Protein AF-A0A7S0R9J1-F1 (afdb_monomer)

Solvent-accessible surface area (backbone atoms only — not comparable to full-atom values): 15872 Å² total; per-residue (Å²): 135,93,81,72,74,76,78,59,63,69,58,59,53,48,50,55,45,48,64,55,57,72,72,78,71,80,90,78,89,77,88,87,77,85,83,46,75,66,57,53,51,51,52,50,49,52,55,49,51,55,52,50,53,53,50,37,38,74,58,63,54,30,41,66,39,91,89,75,69,46,64,38,67,45,84,85,73,50,79,76,47,50,60,52,42,54,59,43,44,72,70,47,58,70,72,57,31,48,55,51,48,54,52,50,52,57,51,50,52,52,49,53,51,49,29,52,74,71,66,71,59,65,84,66,94,74,86,84,79,57,54,70,43,81,74,44,75,43,81,74,46,63,42,89,87,80,65,50,72,44,67,53,69,44,68,48,71,44,36,52,34,46,46,67,59,50,53,49,52,47,52,53,41,56,46,52,34,51,77,70,72,43,75,84,64,89,78,51,43,49,27,34,48,72,55,95,67,55,79,88,78,55,91,74,70,56,51,37,37,33,36,69,57,94,83,72,61,94,88,51,82,69,47,26,36,37,28,37,43,72,29,58,82,42,59,79,42,46,63,72,67,47,59,75,54,27,40,74,47,80,48,75,64,46,46,51,54,38,46,56,68,21,63,125

Structure (mmCIF, N/CA/C/O backbone):
data_AF-A0A7S0R9J1-F1
#
_entry.id   AF-A0A7S0R9J1-F1
#
loop_
_atom_site.group_PDB
_atom_site.id
_atom_site.type_symbol
_atom_site.label_atom_id
_atom_site.label_alt_id
_atom_site.label_comp_id
_atom_site.label_asym_id
_atom_site.label_entity_id
_atom_site.label_seq_id
_atom_site.pdbx_PDB_ins_code
_atom_site.Cartn_x
_atom_site.Cartn_y
_atom_site.Cartn_z
_atom_site.occupancy
_atom_site.B_iso_or_equiv
_atom_site.auth_seq_id
_atom_site.auth_comp_id
_atom_site.auth_asym_id
_atom_site.auth_atom_id
_atom_site.pdbx_PDB_model_num
ATOM 1 N N . GLY A 1 1 ? 3.278 3.237 0.113 1.00 27.70 1 GLY A N 1
ATOM 2 C CA . GLY A 1 1 ? 4.663 3.719 -0.004 1.00 27.70 1 GLY A CA 1
ATOM 3 C C . GLY A 1 1 ? 5.557 2.527 -0.229 1.00 27.70 1 GLY A C 1
ATOM 4 O O . GLY A 1 1 ? 5.689 1.723 0.680 1.00 27.70 1 GLY A O 1
ATOM 5 N N . PHE A 1 2 ? 6.077 2.374 -1.444 1.00 27.72 2 PHE A N 1
ATOM 6 C CA . PHE A 1 2 ? 7.058 1.348 -1.792 1.00 27.72 2 PHE A CA 1
ATOM 7 C C . PHE A 1 2 ? 8.443 1.988 -1.702 1.00 27.72 2 PHE A C 1
ATOM 9 O O . PHE A 1 2 ? 8.853 2.707 -2.604 1.00 27.72 2 PHE A O 1
ATOM 16 N N . CYS A 1 3 ? 9.134 1.784 -0.587 1.00 41.47 3 CYS A N 1
ATOM 17 C CA . CYS A 1 3 ? 10.573 2.002 -0.500 1.00 41.47 3 CYS A CA 1
ATOM 18 C C . CYS A 1 3 ? 11.114 1.028 0.545 1.00 41.47 3 CYS A C 1
ATOM 20 O O . CYS A 1 3 ? 10.678 1.051 1.695 1.00 41.47 3 CYS A O 1
ATOM 22 N N . GLY A 1 4 ? 11.993 0.124 0.118 1.00 29.30 4 GLY A N 1
ATOM 23 C CA . GLY A 1 4 ? 12.517 -0.936 0.971 1.00 29.30 4 GLY A CA 1
ATOM 24 C C . GLY A 1 4 ? 13.461 -1.894 0.249 1.00 29.30 4 GLY A C 1
ATOM 25 O O . GLY A 1 4 ? 13.154 -3.071 0.232 1.00 29.30 4 GLY A O 1
ATOM 26 N N . GLN A 1 5 ? 14.565 -1.348 -0.299 1.00 50.00 5 GLN A N 1
ATOM 27 C CA . GLN A 1 5 ? 15.908 -1.957 -0.490 1.00 50.00 5 GLN A CA 1
ATOM 28 C C . GLN A 1 5 ? 16.020 -3.263 -1.321 1.00 50.00 5 GLN A C 1
ATOM 30 O O . GLN A 1 5 ? 15.070 -4.005 -1.461 1.00 50.00 5 GLN A O 1
ATOM 35 N N . ASN A 1 6 ? 17.132 -3.675 -1.937 1.00 38.12 6 ASN A N 1
ATOM 36 C CA . ASN A 1 6 ? 18.373 -3.067 -2.419 1.00 38.12 6 ASN A CA 1
ATOM 37 C C . ASN A 1 6 ? 18.687 -3.837 -3.713 1.00 38.12 6 ASN A C 1
ATOM 39 O O . ASN A 1 6 ? 19.229 -4.939 -3.661 1.00 38.12 6 ASN A O 1
ATOM 43 N N . PHE A 1 7 ? 18.357 -3.284 -4.881 1.00 44.44 7 PHE A N 1
ATOM 44 C CA . PHE A 1 7 ? 19.011 -3.751 -6.101 1.00 44.44 7 PHE A CA 1
ATOM 45 C C . PHE A 1 7 ? 20.492 -3.400 -5.974 1.00 44.44 7 PHE A C 1
ATOM 47 O O . PHE A 1 7 ? 20.822 -2.260 -5.634 1.00 44.44 7 PHE A O 1
ATOM 54 N N . SER A 1 8 ? 21.391 -4.354 -6.226 1.00 43.94 8 SER A N 1
ATOM 55 C CA . SER A 1 8 ? 22.811 -4.030 -6.317 1.00 43.94 8 SER A CA 1
ATOM 56 C C . SER A 1 8 ? 22.966 -3.037 -7.463 1.00 43.94 8 SER A C 1
ATOM 58 O O . SER A 1 8 ? 22.764 -3.366 -8.629 1.00 43.94 8 SER A O 1
ATOM 60 N N . PHE A 1 9 ? 23.263 -1.789 -7.118 1.00 46.47 9 PHE A N 1
ATOM 61 C CA . PHE A 1 9 ? 23.443 -0.685 -8.051 1.00 46.47 9 PHE A CA 1
ATOM 62 C C . PHE A 1 9 ? 24.349 -1.042 -9.260 1.00 46.47 9 PHE A C 1
ATOM 64 O O . PHE A 1 9 ? 23.988 -0.709 -10.391 1.00 46.47 9 PHE A O 1
ATOM 71 N N . PRO A 1 10 ? 25.433 -1.828 -9.084 1.00 51.47 10 PRO A N 1
ATOM 72 C CA . PRO A 1 10 ? 26.196 -2.414 -10.188 1.00 51.47 10 PRO A CA 1
ATOM 73 C C . PRO A 1 10 ? 25.397 -3.249 -11.201 1.00 51.47 10 PRO A C 1
ATOM 75 O O . PRO A 1 10 ? 25.714 -3.207 -12.385 1.00 51.47 10 PRO A O 1
ATOM 78 N N . GLN A 1 11 ? 24.378 -4.006 -10.782 1.00 51.81 11 GLN A N 1
ATOM 79 C CA . GLN A 1 11 ? 23.572 -4.855 -11.673 1.00 51.81 11 GLN A CA 1
ATOM 80 C C . GLN A 1 11 ? 22.650 -4.018 -12.562 1.00 51.81 11 GLN A C 1
ATOM 82 O O . GLN A 1 11 ? 22.581 -4.246 -13.768 1.00 51.81 11 GLN A O 1
ATOM 87 N N . LEU A 1 12 ? 21.999 -3.004 -11.987 1.00 50.03 12 LEU A N 1
ATOM 88 C CA . LEU A 1 12 ? 21.142 -2.086 -12.739 1.00 50.03 12 LEU A CA 1
ATOM 89 C C . LEU A 1 12 ? 21.974 -1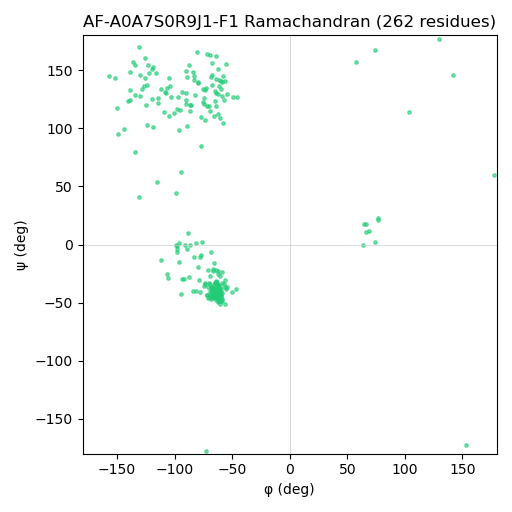.208 -13.688 1.00 50.03 12 LEU A C 1
ATOM 91 O O . LEU A 1 12 ? 21.592 -0.998 -14.837 1.00 50.03 12 LEU A O 1
ATOM 95 N N . GLN A 1 13 ? 23.163 -0.783 -13.249 1.00 48.84 13 GLN A N 1
ATOM 96 C CA . GLN A 1 13 ? 24.141 -0.091 -14.089 1.00 48.84 13 GLN A CA 1
ATOM 97 C C . GLN A 1 13 ? 24.682 -0.991 -15.219 1.00 48.84 13 GLN A C 1
ATOM 99 O O . GLN A 1 13 ? 24.865 -0.522 -16.341 1.00 48.84 13 GLN A O 1
ATOM 104 N N . ALA A 1 14 ? 24.911 -2.282 -14.959 1.00 57.53 14 ALA A N 1
ATOM 105 C CA . ALA A 1 14 ? 25.363 -3.235 -15.971 1.00 57.53 14 ALA A CA 1
ATOM 106 C C . ALA A 1 14 ? 24.281 -3.538 -17.018 1.00 57.53 14 ALA A C 1
ATOM 108 O O . ALA A 1 14 ? 24.604 -3.607 -18.201 1.00 57.53 14 ALA A O 1
ATOM 109 N N . GLU A 1 15 ? 23.011 -3.673 -16.623 1.00 55.38 15 GLU A N 1
ATOM 110 C CA . GLU A 1 15 ? 21.914 -3.900 -17.575 1.00 55.38 15 GLU A CA 1
ATOM 111 C C . GLU A 1 15 ? 21.586 -2.668 -18.407 1.00 55.38 15 GLU A C 1
ATOM 113 O O . GLU A 1 15 ? 21.450 -2.766 -19.624 1.00 55.38 15 GLU A O 1
ATOM 118 N N . LEU A 1 16 ? 21.536 -1.490 -17.784 1.00 57.03 16 LEU A N 1
ATOM 119 C CA . LEU A 1 16 ? 21.399 -0.242 -18.527 1.00 57.03 16 LEU A CA 1
ATOM 120 C C . LEU A 1 16 ? 22.597 -0.041 -19.475 1.00 57.03 16 LEU A C 1
ATOM 122 O O . LEU A 1 16 ? 22.413 0.359 -20.620 1.00 57.03 16 LEU A O 1
ATOM 126 N N . GLY A 1 17 ? 23.814 -0.405 -19.055 1.00 54.88 17 GLY A N 1
ATOM 127 C CA . GLY A 1 17 ? 24.999 -0.419 -19.919 1.00 54.88 17 GLY A CA 1
ATOM 128 C C . GLY A 1 17 ? 24.886 -1.400 -21.094 1.00 54.88 17 GLY A C 1
ATOM 129 O O . GLY A 1 17 ? 25.210 -1.035 -22.224 1.00 54.88 17 GLY A O 1
ATOM 130 N N . ARG A 1 18 ? 24.369 -2.617 -20.864 1.00 58.03 18 ARG A N 1
ATOM 131 C CA . ARG A 1 18 ? 24.086 -3.609 -21.920 1.00 58.03 18 ARG A CA 1
ATOM 132 C C . ARG A 1 18 ? 23.025 -3.112 -22.900 1.00 58.03 18 ARG A C 1
ATOM 134 O O . ARG A 1 18 ? 23.217 -3.233 -24.106 1.00 58.03 18 ARG A O 1
ATOM 141 N N . MET A 1 19 ? 21.947 -2.506 -22.408 1.00 53.75 19 MET A N 1
ATOM 142 C CA . MET A 1 19 ? 20.889 -1.931 -23.248 1.00 53.75 19 MET A CA 1
ATOM 143 C C . MET A 1 19 ? 21.385 -0.793 -24.130 1.00 53.75 19 MET A C 1
ATOM 145 O O . MET A 1 19 ? 20.953 -0.673 -25.273 1.00 53.75 19 MET A O 1
ATOM 149 N N . ILE A 1 20 ? 22.303 0.027 -23.620 1.00 54.88 20 ILE A N 1
ATOM 150 C CA . ILE A 1 20 ? 22.905 1.102 -24.403 1.00 54.88 20 ILE A CA 1
ATOM 151 C C . ILE A 1 20 ? 23.904 0.537 -25.441 1.00 54.88 20 ILE A C 1
ATOM 153 O O . ILE A 1 20 ? 23.980 1.046 -26.558 1.00 54.88 20 ILE A O 1
ATOM 157 N N . GLY A 1 21 ? 24.615 -0.551 -25.116 1.00 46.69 21 GLY A N 1
ATOM 158 C CA . GLY A 1 21 ? 25.595 -1.210 -25.993 1.00 46.69 21 GLY A CA 1
ATOM 159 C C . GLY A 1 21 ? 25.025 -2.137 -27.080 1.00 46.69 21 GLY A C 1
ATOM 160 O O . GLY A 1 21 ? 25.704 -2.383 -28.075 1.00 46.69 21 GLY A O 1
ATOM 161 N N . LEU A 1 22 ? 23.782 -2.618 -26.953 1.00 47.62 22 LEU A N 1
ATOM 162 C CA . LEU A 1 22 ? 23.124 -3.479 -27.956 1.00 47.62 22 LEU A CA 1
ATOM 163 C C . LEU A 1 22 ? 22.790 -2.763 -29.283 1.00 47.62 22 LEU A C 1
ATOM 165 O O . LEU A 1 22 ? 22.379 -3.417 -30.236 1.00 47.62 22 LEU A O 1
ATOM 169 N N . GLY A 1 23 ? 22.996 -1.444 -29.370 1.00 41.56 23 GLY A N 1
ATOM 170 C CA . GLY A 1 23 ? 22.796 -0.650 -30.589 1.00 41.56 23 GLY A CA 1
ATOM 171 C C . GLY A 1 23 ? 23.997 -0.588 -31.543 1.00 41.56 23 GLY A C 1
ATOM 172 O O . GLY A 1 23 ? 23.905 0.072 -32.573 1.00 41.56 23 GLY A O 1
ATOM 173 N N . GLN A 1 24 ? 25.129 -1.232 -31.235 1.00 44.66 24 GLN A N 1
ATOM 174 C CA . GLN A 1 24 ? 26.315 -1.205 -32.104 1.00 44.66 24 GLN A CA 1
ATOM 175 C C . GLN A 1 24 ? 26.371 -2.411 -33.049 1.00 44.66 24 GLN A C 1
ATOM 177 O O . GLN A 1 24 ? 27.300 -3.215 -32.989 1.00 44.66 24 GLN A O 1
ATOM 182 N N . HIS A 1 25 ? 25.388 -2.542 -33.943 1.00 39.09 25 HIS A N 1
ATOM 183 C CA . HIS A 1 25 ? 25.513 -3.443 -35.089 1.00 39.09 25 HIS A CA 1
ATOM 184 C C . HIS A 1 25 ? 25.864 -2.631 -36.338 1.00 39.09 25 HIS A C 1
ATOM 186 O O . HIS A 1 25 ? 25.100 -1.783 -36.787 1.00 39.09 25 HIS A O 1
ATOM 192 N N . ARG A 1 26 ? 27.081 -2.864 -36.842 1.00 39.22 26 ARG A N 1
ATOM 193 C CA . ARG A 1 26 ? 27.661 -2.200 -38.013 1.00 39.22 26 ARG A CA 1
ATOM 194 C C . ARG A 1 26 ? 26.839 -2.478 -39.268 1.00 39.22 26 ARG A C 1
ATOM 196 O O . ARG A 1 26 ? 26.484 -3.626 -39.536 1.00 39.22 26 ARG A O 1
ATOM 203 N N . ASP A 1 27 ? 26.638 -1.414 -40.037 1.00 36.22 27 ASP A N 1
ATOM 204 C CA . ASP A 1 27 ? 26.019 -1.401 -41.355 1.00 36.22 27 ASP A CA 1
ATOM 205 C C . ASP A 1 27 ? 26.616 -2.450 -42.301 1.00 36.22 27 ASP A C 1
ATOM 207 O O . ASP A 1 27 ? 27.821 -2.491 -42.560 1.00 36.22 27 ASP A O 1
ATOM 211 N N . GLY A 1 28 ? 25.730 -3.261 -42.872 1.00 36.03 28 GLY A N 1
ATOM 212 C CA . GLY A 1 28 ? 25.987 -4.114 -44.024 1.00 36.03 28 GLY A CA 1
ATOM 213 C C . GLY A 1 28 ? 24.830 -3.965 -45.001 1.00 36.03 28 GLY A C 1
ATOM 214 O O . GLY A 1 28 ? 23.911 -4.777 -45.009 1.00 36.03 28 GLY A O 1
ATOM 215 N N . ALA A 1 29 ? 24.843 -2.887 -45.785 1.00 38.06 29 ALA A N 1
ATOM 216 C CA . ALA A 1 29 ? 23.812 -2.594 -46.771 1.00 38.06 29 ALA A CA 1
ATOM 217 C C . ALA A 1 29 ? 23.743 -3.678 -47.863 1.00 38.06 29 ALA A C 1
ATOM 219 O O . ALA A 1 29 ? 24.745 -3.981 -48.517 1.00 38.06 29 ALA A O 1
ATOM 220 N N . ARG A 1 30 ? 22.539 -4.195 -48.139 1.00 35.38 30 ARG A N 1
ATOM 221 C CA . ARG A 1 30 ? 22.223 -4.831 -49.423 1.00 35.38 30 ARG A CA 1
ATOM 222 C C . ARG A 1 30 ? 20.813 -4.450 -49.864 1.00 35.38 30 ARG A C 1
ATOM 224 O O . ARG A 1 30 ? 19.850 -4.624 -49.130 1.00 35.38 30 ARG A O 1
ATOM 231 N N . ALA A 1 31 ? 20.734 -3.873 -51.058 1.00 43.56 31 ALA A N 1
ATOM 232 C CA . ALA A 1 31 ? 19.514 -3.371 -51.667 1.00 43.56 31 ALA A CA 1
ATOM 233 C C . ALA A 1 31 ? 18.680 -4.498 -52.302 1.00 43.56 31 ALA A C 1
ATOM 235 O O . ALA A 1 31 ? 19.226 -5.336 -53.018 1.00 43.56 31 ALA A O 1
ATOM 236 N N . GLY A 1 32 ? 17.358 -4.417 -52.116 1.00 42.88 32 GLY A N 1
ATOM 237 C CA . GLY A 1 32 ? 16.344 -5.031 -52.979 1.00 42.88 32 GLY A CA 1
ATOM 238 C C . GLY A 1 32 ? 15.682 -6.300 -52.433 1.00 42.88 32 GLY A C 1
ATOM 239 O O . GLY A 1 32 ? 16.310 -7.350 -52.371 1.00 42.88 32 GLY A O 1
ATOM 240 N N . GLY A 1 33 ? 14.381 -6.222 -52.138 1.00 44.38 33 GLY A N 1
ATOM 241 C CA . GLY A 1 33 ? 13.523 -7.381 -51.854 1.00 44.38 33 GLY A CA 1
ATOM 242 C C . GLY A 1 33 ? 12.510 -7.108 -50.744 1.00 44.38 33 GLY A C 1
ATOM 243 O O . GLY A 1 33 ? 12.785 -6.322 -49.852 1.00 44.38 33 GLY A O 1
ATOM 244 N N . GLN A 1 34 ? 11.316 -7.699 -50.837 1.00 47.06 34 GLN A N 1
ATOM 245 C CA . GLN A 1 34 ? 10.188 -7.510 -49.913 1.00 47.06 34 GLN A CA 1
ATOM 246 C C . GLN A 1 34 ? 10.602 -7.583 -48.436 1.00 47.06 34 GLN A C 1
ATOM 248 O O . GLN A 1 34 ? 11.183 -8.575 -48.013 1.00 47.06 34 GLN A O 1
ATOM 253 N N . VAL A 1 35 ? 10.233 -6.556 -47.663 1.00 51.22 35 VAL A N 1
ATOM 254 C CA . VAL A 1 35 ? 10.536 -6.470 -46.230 1.00 51.22 35 VAL A CA 1
ATOM 255 C C . VAL A 1 35 ? 9.784 -7.578 -45.488 1.00 51.22 35 VAL A C 1
ATOM 257 O O . VAL A 1 35 ? 8.553 -7.573 -45.408 1.00 51.22 35 VAL A O 1
ATOM 260 N N . SER A 1 36 ? 10.524 -8.552 -44.975 1.00 61.56 36 SER A N 1
ATOM 261 C CA . SER A 1 36 ? 10.020 -9.628 -44.128 1.00 61.56 36 SER A CA 1
ATOM 262 C C . SER A 1 36 ? 9.559 -9.089 -42.766 1.00 61.56 36 SER A C 1
ATOM 264 O O . SER A 1 36 ? 10.008 -8.041 -42.298 1.00 61.56 36 SER A O 1
ATOM 266 N N . ALA A 1 37 ? 8.663 -9.813 -42.086 1.00 62.50 37 ALA A N 1
ATOM 267 C CA . ALA A 1 37 ? 8.180 -9.429 -40.755 1.00 62.50 37 ALA A CA 1
ATOM 268 C C . ALA A 1 37 ? 9.322 -9.251 -39.729 1.00 62.50 37 ALA A C 1
ATOM 270 O O . ALA A 1 37 ? 9.223 -8.391 -38.857 1.00 62.50 37 ALA A O 1
ATOM 271 N N . GLY A 1 38 ? 10.419 -10.003 -39.880 1.00 64.44 38 GLY A N 1
ATOM 272 C CA . GLY A 1 38 ? 11.616 -9.873 -39.045 1.00 64.44 38 GLY A CA 1
ATOM 273 C C . GLY A 1 38 ? 12.409 -8.587 -39.303 1.00 64.44 38 GLY A C 1
ATOM 274 O O . GLY A 1 38 ? 12.890 -7.971 -38.360 1.00 64.44 38 GLY A O 1
ATOM 275 N N . GLU A 1 39 ? 12.488 -8.116 -40.550 1.00 66.06 39 GLU A N 1
ATOM 276 C CA . GLU A 1 39 ? 13.145 -6.838 -40.881 1.00 66.06 39 GLU A CA 1
ATOM 277 C C . GLU A 1 39 ? 12.337 -5.632 -40.379 1.00 66.06 39 GLU A C 1
ATOM 279 O O . GLU A 1 39 ? 12.907 -4.633 -39.940 1.00 66.06 39 GLU A O 1
ATOM 284 N N . LEU A 1 40 ? 11.004 -5.740 -40.377 1.00 63.50 40 LEU A N 1
ATOM 285 C CA . LEU A 1 40 ? 10.113 -4.748 -39.765 1.00 63.50 40 LEU A CA 1
ATOM 286 C C . LEU A 1 40 ? 10.248 -4.707 -38.238 1.00 63.50 40 LEU A C 1
ATOM 288 O O . LEU A 1 40 ? 10.213 -3.624 -37.649 1.00 63.50 40 LEU A O 1
ATOM 292 N N . GLU A 1 41 ? 10.378 -5.865 -37.590 1.00 67.62 41 GLU A N 1
ATOM 293 C CA . GLU A 1 41 ? 10.596 -5.952 -36.145 1.00 67.62 41 GLU A CA 1
ATOM 294 C C . GLU A 1 41 ? 11.959 -5.368 -35.757 1.00 67.62 41 GLU A C 1
ATOM 296 O O . GLU A 1 41 ? 12.039 -4.556 -34.834 1.00 67.62 41 GLU A O 1
ATOM 301 N N . GLU A 1 42 ? 13.009 -5.687 -36.512 1.00 71.56 42 GLU A N 1
ATOM 302 C CA . GLU A 1 42 ? 14.348 -5.159 -36.262 1.00 71.56 42 GLU A CA 1
ATOM 303 C C . GLU A 1 42 ? 14.410 -3.641 -36.484 1.00 71.56 42 GLU A C 1
ATOM 305 O O . GLU A 1 42 ? 14.900 -2.909 -35.623 1.00 71.56 42 GLU A O 1
ATOM 310 N N . ALA A 1 43 ? 13.802 -3.125 -37.557 1.00 70.69 43 ALA A N 1
ATOM 311 C CA . ALA A 1 43 ? 13.697 -1.683 -37.781 1.00 70.69 43 ALA A CA 1
ATOM 312 C C . ALA A 1 43 ? 12.943 -0.971 -36.641 1.00 70.69 43 ALA A C 1
ATOM 314 O O . ALA A 1 43 ? 13.350 0.103 -36.190 1.00 70.69 43 ALA A O 1
ATOM 315 N N . ARG A 1 44 ? 11.867 -1.579 -36.120 1.00 70.38 44 ARG A N 1
ATOM 316 C CA . ARG A 1 44 ? 11.136 -1.054 -34.954 1.00 70.38 44 ARG A CA 1
ATOM 317 C C . ARG A 1 44 ? 11.994 -1.042 -33.694 1.00 70.38 44 ARG A C 1
ATOM 319 O O . ARG A 1 44 ? 11.922 -0.071 -32.942 1.00 70.38 44 ARG A O 1
ATOM 326 N N . ARG A 1 45 ? 12.809 -2.077 -33.469 1.00 72.00 45 ARG A N 1
ATOM 327 C CA . ARG A 1 45 ? 13.749 -2.134 -32.339 1.00 72.00 45 ARG A CA 1
ATOM 328 C C . ARG A 1 45 ? 14.794 -1.030 -32.440 1.00 72.00 45 ARG A C 1
ATOM 330 O O . ARG A 1 45 ? 15.000 -0.324 -31.458 1.00 72.00 45 ARG A O 1
ATOM 337 N N . VAL A 1 46 ? 15.383 -0.819 -33.615 1.00 74.75 46 VAL A N 1
ATOM 338 C CA . VAL A 1 46 ? 16.375 0.247 -33.838 1.00 74.75 46 VAL A CA 1
ATOM 339 C C . VAL A 1 46 ? 15.786 1.627 -33.528 1.00 74.75 46 VAL A C 1
ATOM 341 O O . VAL A 1 46 ? 16.367 2.380 -32.747 1.00 74.75 46 VAL A O 1
ATOM 344 N N . VAL A 1 47 ? 14.597 1.934 -34.059 1.00 75.56 47 VAL A N 1
ATOM 345 C CA . VAL A 1 47 ? 13.905 3.212 -33.798 1.00 75.56 47 VAL A CA 1
ATOM 346 C C . VAL A 1 47 ? 13.553 3.370 -32.315 1.00 75.56 47 VAL A C 1
ATOM 348 O O . VAL A 1 47 ? 13.684 4.456 -31.751 1.00 75.56 47 VAL A O 1
ATOM 351 N N . PHE A 1 48 ? 13.124 2.287 -31.665 1.00 75.75 48 PHE A N 1
ATOM 352 C CA . PHE A 1 48 ? 12.832 2.276 -30.235 1.00 75.75 48 PHE A CA 1
ATOM 353 C C . PHE A 1 48 ? 14.079 2.585 -29.393 1.00 75.75 48 PHE A C 1
ATOM 355 O O . PHE A 1 48 ? 14.026 3.465 -28.533 1.00 75.75 48 PHE A O 1
ATOM 362 N N . PHE A 1 49 ? 15.205 1.915 -29.656 1.00 76.94 49 PHE A N 1
ATOM 363 C CA . PHE A 1 49 ? 16.439 2.117 -28.897 1.00 76.94 49 PHE A CA 1
ATOM 364 C C . PHE A 1 49 ? 17.041 3.505 -29.121 1.00 76.94 49 PHE A C 1
ATOM 366 O O . PHE A 1 49 ? 17.448 4.131 -28.145 1.00 76.94 49 PHE A O 1
ATOM 373 N N . ASP A 1 50 ? 17.029 4.032 -30.348 1.00 77.94 50 ASP A N 1
ATOM 374 C CA . ASP A 1 50 ? 17.459 5.412 -30.618 1.00 77.94 50 ASP A CA 1
ATOM 375 C C . ASP A 1 50 ? 16.611 6.426 -29.831 1.00 77.94 50 ASP A C 1
ATOM 377 O O . ASP A 1 50 ? 17.148 7.324 -29.174 1.00 77.94 50 ASP A O 1
ATOM 381 N N . ARG A 1 51 ? 15.286 6.236 -29.797 1.00 77.31 51 ARG A N 1
ATOM 382 C CA . ARG A 1 51 ? 14.400 7.103 -29.014 1.00 77.31 51 ARG A CA 1
ATOM 383 C C . ARG A 1 51 ? 14.681 7.006 -27.515 1.00 77.31 51 ARG A C 1
ATOM 385 O O . ARG A 1 51 ? 14.791 8.038 -26.857 1.00 77.31 51 ARG A O 1
ATOM 392 N N . MET A 1 52 ? 14.854 5.799 -26.976 1.00 75.50 52 MET A N 1
ATOM 393 C CA . MET A 1 52 ? 15.200 5.621 -25.561 1.00 75.50 52 MET A CA 1
ATOM 394 C C . MET A 1 52 ? 16.539 6.267 -25.202 1.00 75.50 52 MET A C 1
ATOM 396 O O . MET A 1 52 ? 16.650 6.897 -24.154 1.00 75.50 52 MET A O 1
ATOM 400 N N . GLN A 1 53 ? 17.545 6.146 -26.068 1.00 77.44 53 GLN A N 1
ATOM 401 C CA . GLN A 1 53 ? 18.861 6.745 -25.859 1.00 77.44 53 GLN A CA 1
ATOM 402 C C . GLN A 1 53 ? 18.778 8.271 -25.733 1.00 77.44 53 GLN A C 1
ATOM 404 O O . GLN A 1 53 ? 19.354 8.836 -24.804 1.00 77.44 53 GLN A O 1
ATOM 409 N N . ARG A 1 54 ? 18.002 8.931 -26.602 1.00 77.69 54 ARG A N 1
ATOM 410 C CA . ARG A 1 54 ? 17.775 10.387 -26.537 1.00 77.69 54 ARG A CA 1
ATOM 411 C C . ARG A 1 54 ? 17.039 10.806 -25.269 1.00 77.69 54 ARG A C 1
ATOM 413 O O . ARG A 1 54 ? 17.385 11.816 -24.666 1.00 77.69 54 ARG A O 1
ATOM 420 N N . VAL A 1 55 ? 16.051 10.023 -24.841 1.00 76.38 55 VAL A N 1
ATOM 421 C CA . VAL A 1 55 ? 15.304 10.302 -23.607 1.00 76.38 55 VAL A CA 1
ATOM 422 C C . VAL A 1 55 ? 16.198 10.136 -22.373 1.00 76.38 55 VAL A C 1
ATOM 424 O O . VAL A 1 55 ? 16.186 10.985 -21.486 1.00 76.38 55 VAL A O 1
ATOM 427 N N . LEU A 1 56 ? 17.021 9.086 -22.317 1.00 77.19 56 LEU A N 1
ATOM 428 C CA . LEU A 1 56 ? 17.961 8.861 -21.210 1.00 77.19 56 LEU A CA 1
ATOM 429 C C . LEU A 1 56 ? 19.040 9.952 -21.121 1.00 77.19 56 LEU A C 1
ATOM 431 O O . LEU A 1 56 ? 19.466 10.306 -20.017 1.00 77.19 56 LEU A O 1
ATOM 435 N N . GLU A 1 57 ? 19.453 10.497 -22.264 1.00 77.50 57 GLU A N 1
ATOM 436 C CA . GLU A 1 57 ? 20.331 11.664 -22.364 1.00 77.50 57 GLU A CA 1
ATOM 437 C C . GLU A 1 57 ? 19.627 12.941 -21.870 1.00 77.50 57 GLU A C 1
ATOM 439 O O . GLU A 1 57 ? 20.159 13.640 -21.008 1.00 77.50 57 GLU A O 1
ATOM 444 N N . ALA A 1 58 ? 18.386 13.189 -22.303 1.00 74.69 58 ALA A N 1
ATOM 445 C CA . ALA A 1 58 ? 17.582 14.341 -21.876 1.00 74.69 58 ALA A CA 1
ATOM 446 C C . ALA A 1 58 ? 17.276 14.345 -20.367 1.00 74.69 58 ALA A C 1
ATOM 448 O O . ALA A 1 58 ? 17.249 15.395 -19.725 1.00 74.69 58 ALA A O 1
ATOM 449 N N . VAL A 1 59 ? 17.090 13.163 -19.776 1.00 74.00 59 VAL A N 1
ATOM 450 C CA . VAL A 1 59 ? 16.867 12.990 -18.333 1.00 74.00 59 VAL A CA 1
ATOM 451 C C . VAL A 1 59 ? 18.183 13.096 -17.526 1.00 74.00 59 VAL A C 1
ATOM 453 O O . VAL A 1 59 ? 18.178 13.234 -16.293 1.00 74.00 59 VAL A O 1
ATOM 456 N N . GLY A 1 60 ? 19.333 13.110 -18.210 1.00 72.31 60 GLY A N 1
ATOM 457 C CA . GLY A 1 60 ? 20.662 13.248 -17.611 1.00 72.31 60 GLY A CA 1
ATOM 458 C C . GLY A 1 60 ? 21.178 11.971 -16.942 1.00 72.31 60 GLY A C 1
ATOM 459 O O . GLY A 1 60 ? 22.049 12.042 -16.072 1.00 72.31 60 GLY A O 1
ATOM 460 N N . CYS A 1 61 ? 20.628 10.812 -17.316 1.00 73.00 61 CYS A N 1
ATOM 461 C CA . CYS A 1 61 ? 21.079 9.498 -16.847 1.00 73.00 61 CYS A CA 1
ATOM 462 C C . CYS A 1 61 ? 22.203 8.926 -17.706 1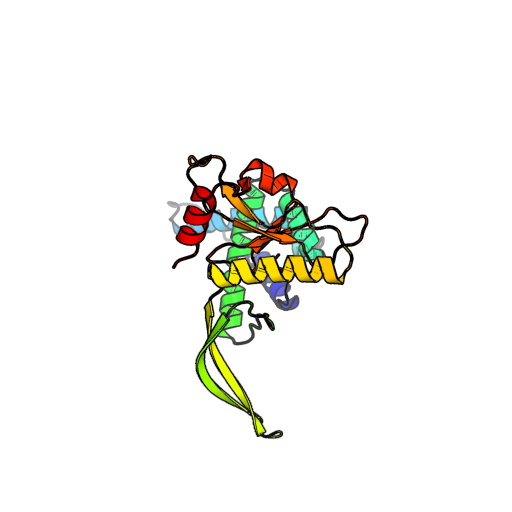.00 73.00 61 CYS A C 1
ATOM 464 O O . CYS A 1 61 ? 23.049 8.175 -17.208 1.00 73.00 61 CYS A O 1
ATOM 466 N N . ALA A 1 62 ? 22.230 9.305 -18.978 1.00 72.88 62 ALA A N 1
ATOM 467 C CA . ALA A 1 62 ? 23.245 8.890 -19.919 1.00 72.88 62 ALA A CA 1
ATOM 468 C C . ALA A 1 62 ? 23.958 10.108 -20.520 1.00 72.88 62 ALA A C 1
ATOM 470 O O . ALA A 1 62 ? 23.376 11.180 -20.657 1.00 72.88 62 ALA A O 1
ATOM 471 N N . VAL A 1 63 ? 25.239 9.942 -20.829 1.00 76.94 63 VAL A N 1
ATOM 472 C CA . VAL A 1 63 ? 26.113 10.958 -21.414 1.00 76.94 63 VAL A CA 1
ATOM 473 C C . VAL A 1 63 ? 26.770 10.330 -22.632 1.00 76.94 63 VAL A C 1
ATOM 475 O O . VAL A 1 63 ? 27.234 9.189 -22.560 1.00 76.94 63 VAL A O 1
ATOM 478 N N . ARG A 1 64 ? 26.788 11.045 -23.757 1.00 79.31 64 ARG A N 1
ATOM 479 C CA . ARG A 1 64 ? 27.580 10.625 -24.913 1.00 79.31 64 ARG A CA 1
ATOM 480 C C . ARG A 1 64 ? 29.042 10.921 -24.652 1.00 79.31 64 ARG A C 1
ATOM 482 O O . ARG A 1 64 ? 29.395 11.992 -24.174 1.00 79.31 64 ARG A O 1
ATOM 489 N N . ASP A 1 65 ? 29.878 9.944 -24.942 1.00 76.31 65 ASP A N 1
ATOM 490 C CA . ASP A 1 65 ? 31.314 10.135 -24.943 1.00 76.31 65 ASP A CA 1
ATOM 491 C C . ASP A 1 65 ? 31.715 10.907 -26.211 1.00 76.31 65 ASP A C 1
ATOM 493 O O . ASP A 1 65 ? 31.436 10.463 -27.327 1.00 76.31 65 ASP A O 1
ATOM 497 N N . ASP A 1 66 ? 32.370 12.056 -26.039 1.00 72.94 66 ASP A N 1
ATOM 498 C CA . ASP A 1 66 ? 32.748 12.962 -27.135 1.00 72.94 66 ASP A CA 1
ATOM 499 C C . ASP A 1 66 ? 33.718 12.326 -28.147 1.00 72.94 66 ASP A C 1
ATOM 501 O O . ASP A 1 66 ? 33.807 12.767 -29.292 1.00 72.94 66 ASP A O 1
ATOM 505 N N . SER A 1 67 ? 34.454 11.288 -27.740 1.00 69.62 67 SER A N 1
ATOM 506 C CA . SER A 1 67 ? 35.472 10.631 -28.567 1.00 69.62 67 SER A CA 1
ATOM 507 C C . SER A 1 67 ? 34.941 9.425 -29.340 1.00 69.62 67 SER A C 1
ATOM 509 O O . SER A 1 67 ? 35.428 9.126 -30.430 1.00 69.62 67 SER A O 1
ATOM 511 N N . THR A 1 68 ? 33.934 8.736 -28.802 1.00 68.62 68 THR A N 1
ATOM 512 C CA . THR A 1 68 ? 33.379 7.511 -29.405 1.00 68.62 68 THR A CA 1
ATOM 513 C C . THR A 1 68 ? 31.956 7.682 -29.929 1.00 68.62 68 THR A C 1
ATOM 515 O O . THR A 1 68 ? 31.459 6.802 -30.631 1.00 68.62 68 THR A O 1
ATOM 518 N N . GLY A 1 69 ? 31.270 8.774 -29.573 1.00 67.25 69 GLY A N 1
ATOM 519 C CA . GLY A 1 69 ? 29.844 8.986 -29.842 1.00 67.25 69 GLY A CA 1
ATOM 520 C C . GLY A 1 69 ? 28.925 7.984 -29.130 1.00 67.25 69 GLY A C 1
ATOM 521 O O . GLY A 1 69 ? 27.699 8.058 -29.269 1.00 67.25 69 GLY A O 1
ATOM 522 N N . ALA A 1 70 ? 29.502 7.046 -28.372 1.00 69.50 70 ALA A N 1
ATOM 523 C CA . ALA A 1 70 ? 28.781 6.012 -27.663 1.00 69.50 70 ALA A CA 1
ATOM 524 C C . ALA A 1 70 ? 28.078 6.629 -26.458 1.00 69.50 70 ALA A C 1
ATOM 526 O O . ALA A 1 70 ? 28.665 7.388 -25.684 1.00 69.50 70 ALA A O 1
ATOM 527 N N . LEU A 1 71 ? 26.803 6.291 -26.298 1.00 68.00 71 LEU A N 1
ATOM 528 C CA . LEU A 1 71 ? 26.076 6.650 -25.099 1.00 68.00 71 LEU A CA 1
ATOM 529 C C . LEU A 1 71 ? 26.577 5.755 -23.952 1.00 68.00 71 LEU A C 1
ATOM 531 O O . LEU A 1 71 ? 26.748 4.548 -24.112 1.00 68.00 71 LEU A O 1
ATOM 535 N N . GLY A 1 72 ? 26.845 6.342 -22.794 1.00 69.56 72 GLY A N 1
ATOM 536 C CA . GLY A 1 72 ? 27.235 5.624 -21.587 1.00 69.56 72 GLY A CA 1
ATOM 537 C C . GLY A 1 72 ? 26.462 6.151 -20.391 1.00 69.56 72 GLY A C 1
ATOM 538 O O . GLY A 1 72 ? 26.019 7.296 -20.376 1.00 69.56 72 GLY A O 1
ATOM 539 N N . LEU A 1 73 ? 26.285 5.328 -19.361 1.00 70.25 73 LEU A N 1
ATOM 540 C CA . LEU A 1 73 ? 25.720 5.829 -18.110 1.00 70.25 73 LEU A CA 1
ATOM 541 C C . LEU A 1 73 ? 26.661 6.849 -17.481 1.00 70.25 73 LEU A C 1
ATOM 543 O O . LEU A 1 73 ? 27.886 6.683 -17.490 1.00 70.25 73 LEU A O 1
ATOM 547 N N . ARG A 1 74 ? 26.077 7.888 -16.883 1.00 72.44 74 ARG A N 1
ATOM 548 C CA . ARG A 1 74 ? 26.843 8.909 -16.175 1.00 72.44 74 ARG A CA 1
ATOM 549 C C . ARG A 1 74 ? 27.691 8.261 -15.071 1.00 72.44 74 ARG A C 1
ATOM 551 O O . ARG A 1 74 ? 27.170 7.590 -14.181 1.00 72.44 74 ARG A O 1
ATOM 558 N N . LYS A 1 75 ? 29.010 8.487 -15.101 1.00 67.75 75 LYS A N 1
ATOM 559 C CA . LYS A 1 75 ? 29.928 8.009 -14.053 1.00 67.75 75 LYS A CA 1
ATOM 560 C C . LYS A 1 75 ? 29.523 8.592 -12.693 1.00 67.75 75 LYS A C 1
ATOM 562 O O . LYS A 1 75 ? 29.280 9.791 -12.579 1.00 67.75 75 LYS A O 1
ATOM 567 N N . GLY A 1 76 ? 29.473 7.746 -11.663 1.00 64.06 76 GLY A N 1
ATOM 568 C CA . GLY A 1 76 ? 29.126 8.163 -10.300 1.00 64.06 76 GLY A CA 1
ATOM 569 C C . GLY A 1 76 ? 27.634 8.406 -10.062 1.00 64.06 76 GLY A C 1
ATOM 570 O O . GLY A 1 76 ? 27.300 9.149 -9.142 1.00 64.06 76 GLY A O 1
ATOM 571 N N . TRP A 1 77 ? 26.760 7.808 -10.879 1.00 63.38 77 TRP A N 1
ATOM 572 C CA . TRP A 1 77 ? 25.333 7.693 -10.569 1.00 63.38 77 TRP A CA 1
ATOM 573 C C . TRP A 1 77 ? 25.180 6.982 -9.200 1.00 63.38 77 TRP A C 1
ATOM 575 O O . TRP A 1 77 ? 25.983 6.108 -8.865 1.00 63.38 77 TRP A O 1
ATOM 585 N N . LYS A 1 78 ? 24.241 7.417 -8.358 1.00 66.56 78 LYS A N 1
ATOM 586 C CA . LYS A 1 78 ? 24.000 6.917 -6.989 1.00 66.56 78 LYS A CA 1
ATOM 587 C C . LYS A 1 78 ? 22.518 6.603 -6.785 1.00 66.56 78 LYS A C 1
ATOM 589 O O . LYS A 1 78 ? 21.671 7.003 -7.573 1.00 66.56 78 LYS A O 1
ATOM 594 N N . GLN A 1 79 ? 22.176 5.950 -5.675 1.00 57.25 79 GLN A N 1
ATOM 595 C CA . GLN A 1 79 ? 20.785 5.620 -5.326 1.00 57.25 79 GLN A CA 1
ATOM 596 C C . GLN A 1 79 ? 19.865 6.859 -5.249 1.00 57.25 79 GLN A C 1
ATOM 598 O O . GLN A 1 79 ? 18.716 6.797 -5.674 1.00 57.25 79 GLN A O 1
ATOM 603 N N . THR A 1 80 ? 20.385 8.010 -4.808 1.00 56.50 80 THR A N 1
ATOM 604 C CA . THR A 1 80 ? 19.680 9.311 -4.807 1.00 56.50 80 THR A CA 1
ATOM 605 C C . THR A 1 80 ? 19.332 9.823 -6.209 1.00 56.50 80 THR A C 1
ATOM 607 O O . THR A 1 80 ? 18.417 10.628 -6.386 1.00 56.50 80 THR A O 1
ATOM 610 N N . ASP A 1 81 ? 20.042 9.345 -7.229 1.00 66.12 81 ASP A N 1
ATOM 611 C CA . ASP A 1 81 ? 19.800 9.729 -8.614 1.00 66.12 81 ASP A CA 1
ATOM 612 C C . ASP A 1 81 ? 18.659 8.918 -9.246 1.00 66.12 81 ASP A C 1
ATOM 614 O O . ASP A 1 81 ? 18.175 9.303 -10.306 1.00 66.12 81 ASP A O 1
ATOM 618 N N . VAL A 1 82 ? 18.181 7.850 -8.588 1.00 69.44 82 VAL A N 1
ATOM 619 C CA . VAL A 1 82 ? 16.992 7.088 -9.009 1.00 69.44 82 VAL A CA 1
ATOM 620 C C . VAL A 1 82 ? 15.725 7.902 -8.771 1.00 69.44 82 VAL A C 1
ATOM 622 O O . VAL A 1 82 ? 14.898 8.023 -9.667 1.00 69.44 82 VAL A O 1
ATOM 625 N N . GLU A 1 83 ? 15.580 8.518 -7.598 1.00 67.25 83 GLU A N 1
ATOM 626 C CA . GLU A 1 83 ? 14.446 9.408 -7.313 1.00 67.25 83 GLU A CA 1
ATOM 627 C C . GLU A 1 83 ? 14.456 10.615 -8.255 1.00 67.25 83 GLU A C 1
ATOM 629 O O . GLU A 1 83 ? 13.427 10.995 -8.807 1.00 67.25 83 GLU A O 1
ATOM 634 N N . SER A 1 84 ? 15.643 11.172 -8.513 1.00 69.69 84 SER A N 1
ATOM 635 C CA . SER A 1 84 ? 15.822 12.258 -9.480 1.00 69.69 84 SER A CA 1
ATOM 636 C C . SER A 1 84 ? 15.507 11.816 -10.913 1.00 69.69 84 SER A C 1
ATOM 638 O O . SER A 1 84 ? 14.874 12.569 -11.649 1.00 69.69 84 SER A O 1
ATOM 640 N N . PHE A 1 85 ? 15.906 10.604 -11.308 1.00 74.56 85 PHE A N 1
ATOM 641 C CA . PHE A 1 85 ? 15.566 9.999 -12.597 1.00 74.56 85 PHE A CA 1
ATOM 642 C C . PHE A 1 85 ? 14.056 9.838 -12.752 1.00 74.56 85 PHE A C 1
ATOM 644 O O . PHE A 1 85 ? 13.500 10.322 -13.732 1.00 74.56 85 PHE A O 1
ATOM 651 N N . LEU A 1 86 ? 13.388 9.233 -11.767 1.00 76.62 86 LEU A N 1
ATOM 652 C CA . LEU A 1 86 ? 11.938 9.050 -11.779 1.00 76.62 86 LEU A CA 1
ATOM 653 C C . LEU A 1 86 ? 11.216 10.399 -11.836 1.00 76.62 86 LEU A C 1
ATOM 655 O O . LEU A 1 86 ? 10.331 10.581 -12.663 1.00 76.62 86 LEU A O 1
ATOM 659 N N . ASN A 1 87 ? 11.642 11.383 -11.044 1.00 79.38 87 ASN A N 1
ATOM 660 C CA . ASN A 1 87 ? 11.035 12.715 -11.053 1.00 79.38 87 ASN A CA 1
ATOM 661 C C . ASN A 1 87 ? 11.221 13.450 -12.387 1.00 79.38 87 ASN A C 1
ATOM 663 O O . ASN A 1 87 ? 10.340 14.194 -12.808 1.00 79.38 87 ASN A O 1
ATOM 667 N N . ARG A 1 88 ? 12.340 13.233 -13.080 1.00 77.75 88 ARG A N 1
ATOM 668 C CA . ARG A 1 88 ? 12.581 13.795 -14.417 1.00 77.75 88 ARG A CA 1
ATOM 669 C C . ARG A 1 88 ? 11.854 13.020 -15.515 1.00 77.75 88 ARG A C 1
ATOM 671 O O . ARG A 1 88 ? 11.422 13.627 -16.488 1.00 77.75 88 ARG A O 1
ATOM 678 N N . LEU A 1 89 ? 11.657 11.715 -15.335 1.00 74.56 89 LEU A N 1
ATOM 679 C CA . LEU A 1 89 ? 10.839 10.872 -16.204 1.00 74.56 89 LEU A CA 1
ATOM 680 C C . LEU A 1 89 ? 9.375 11.337 -16.218 1.00 74.56 89 LEU A C 1
ATOM 682 O O . LEU A 1 89 ? 8.741 11.337 -17.269 1.00 74.56 89 LEU A O 1
ATOM 686 N N . LEU A 1 90 ? 8.857 11.788 -15.069 1.00 77.19 90 LEU A N 1
ATOM 687 C CA . LEU A 1 90 ? 7.517 12.379 -14.953 1.00 77.19 90 LEU A CA 1
ATOM 688 C C . LEU A 1 90 ? 7.369 13.718 -15.701 1.00 77.19 90 LEU A C 1
ATOM 690 O O . LEU A 1 90 ? 6.246 14.165 -15.912 1.00 77.19 90 LEU A O 1
ATOM 694 N N . GLY A 1 91 ? 8.479 14.361 -16.080 1.00 76.25 91 GLY A N 1
ATOM 695 C CA . GLY A 1 91 ? 8.493 15.620 -16.830 1.00 76.25 91 GLY A CA 1
ATOM 696 C C . GLY A 1 91 ? 8.530 15.460 -18.353 1.00 76.25 91 GLY A C 1
ATOM 697 O O . GLY A 1 91 ? 8.575 16.467 -19.057 1.00 76.25 91 GLY A O 1
ATOM 698 N N . LEU A 1 92 ? 8.550 14.227 -18.870 1.00 78.69 92 LEU A N 1
ATOM 699 C CA . LEU A 1 92 ? 8.556 13.943 -20.307 1.00 78.69 92 LEU A CA 1
ATOM 700 C C . LEU A 1 92 ? 7.153 14.035 -20.920 1.00 78.69 92 LEU A C 1
ATOM 702 O O . LEU A 1 92 ? 6.141 13.998 -20.220 1.00 78.69 92 LEU A O 1
ATOM 706 N N . CYS A 1 93 ? 7.085 14.092 -22.253 1.00 78.81 93 CYS A N 1
ATOM 707 C CA . CYS A 1 93 ? 5.824 13.922 -22.972 1.00 78.81 93 CYS A CA 1
ATOM 708 C C . CYS A 1 93 ? 5.187 12.562 -22.635 1.00 78.81 93 CYS A C 1
ATOM 710 O O . CYS A 1 93 ? 5.889 11.564 -22.458 1.00 78.81 93 CYS A O 1
ATOM 712 N N . ILE A 1 94 ? 3.852 12.515 -22.574 1.00 79.00 94 ILE A N 1
ATOM 713 C CA 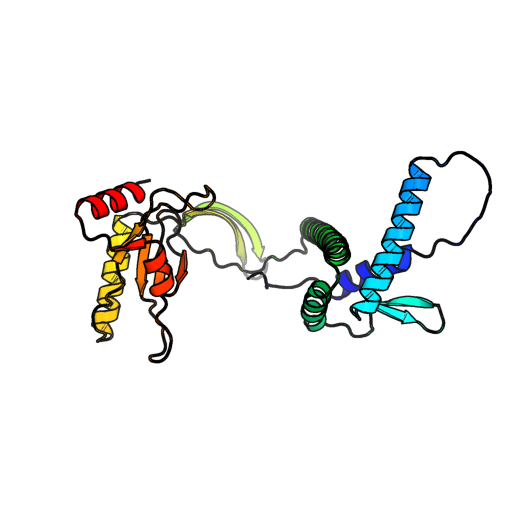. ILE A 1 94 ? 3.072 11.361 -22.087 1.00 79.00 94 ILE A CA 1
ATOM 714 C C . ILE A 1 94 ? 3.421 10.072 -22.846 1.00 79.00 94 ILE A C 1
ATOM 716 O O . ILE A 1 94 ? 3.515 8.994 -22.256 1.00 79.00 94 ILE A O 1
ATOM 720 N N . GLU A 1 95 ? 3.652 10.172 -24.152 1.00 76.25 95 GLU A N 1
ATOM 721 C CA . GLU A 1 95 ? 4.000 9.040 -25.009 1.00 76.25 95 GLU A CA 1
ATOM 722 C C . GLU A 1 95 ? 5.387 8.467 -24.677 1.00 76.25 95 GLU A C 1
ATOM 724 O O . GLU A 1 95 ? 5.586 7.254 -24.725 1.00 76.25 95 GLU A O 1
ATOM 729 N N . GLU A 1 96 ? 6.341 9.327 -24.319 1.00 74.50 96 GLU A N 1
ATOM 730 C CA . GLU A 1 96 ? 7.727 8.955 -24.004 1.00 74.50 96 GLU A CA 1
ATOM 731 C C . GLU A 1 96 ? 7.854 8.441 -22.580 1.00 74.50 96 GLU A C 1
ATOM 733 O O . GLU A 1 96 ? 8.522 7.434 -22.338 1.00 74.50 96 GLU A O 1
ATOM 738 N N . GLN A 1 97 ? 7.142 9.088 -21.659 1.00 75.62 97 GLN A N 1
ATOM 739 C CA . GLN A 1 97 ? 6.992 8.636 -20.289 1.00 75.62 97 GLN A CA 1
ATOM 740 C C . GLN A 1 97 ? 6.425 7.216 -20.259 1.00 75.62 97 GLN A C 1
ATOM 742 O O . GLN A 1 97 ? 7.018 6.346 -19.629 1.00 75.62 97 GLN A O 1
ATOM 747 N N . ARG A 1 98 ? 5.314 6.961 -20.965 1.00 77.12 98 ARG A N 1
ATOM 748 C CA . ARG A 1 98 ? 4.677 5.639 -20.993 1.00 77.12 98 ARG A CA 1
ATOM 749 C C . ARG A 1 98 ? 5.607 4.575 -21.562 1.00 77.12 98 ARG A C 1
ATOM 751 O O . ARG A 1 98 ? 5.783 3.533 -20.944 1.00 77.12 98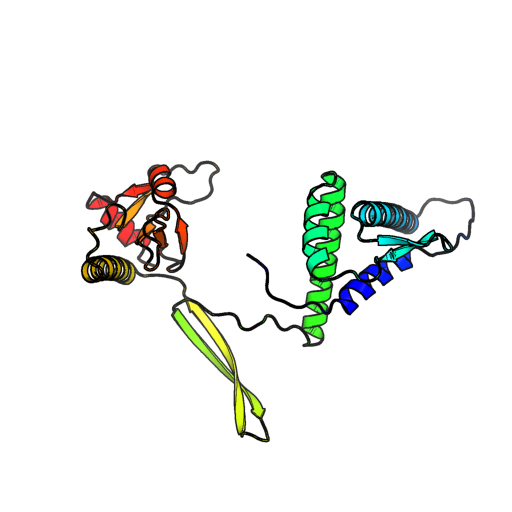 ARG A O 1
ATOM 758 N N . LEU A 1 99 ? 6.233 4.859 -22.703 1.00 77.19 99 LEU A N 1
ATOM 759 C CA . LEU A 1 99 ? 7.134 3.919 -23.365 1.00 77.19 99 LEU A CA 1
ATOM 760 C C . LEU A 1 99 ? 8.311 3.519 -22.465 1.00 77.19 99 LEU A C 1
ATOM 762 O O . LEU A 1 99 ? 8.630 2.336 -22.339 1.00 77.19 99 LEU A O 1
ATOM 766 N N . LEU A 1 100 ? 8.949 4.506 -21.835 1.00 76.50 100 LEU A N 1
ATOM 767 C CA . LEU A 1 100 ? 10.116 4.274 -20.994 1.00 76.50 100 LEU A CA 1
ATOM 768 C C . LEU A 1 100 ? 9.728 3.651 -19.647 1.00 76.50 100 LEU A C 1
ATOM 770 O O . LEU A 1 100 ? 10.450 2.788 -19.153 1.00 76.50 100 LEU A O 1
ATOM 774 N N . PHE A 1 101 ? 8.579 4.030 -19.081 1.00 78.38 101 PHE A N 1
ATOM 775 C CA . PHE A 1 101 ? 8.068 3.449 -17.841 1.00 78.38 101 PHE A CA 1
ATOM 776 C C . PHE A 1 101 ? 7.674 1.979 -18.024 1.00 78.38 101 PHE A C 1
ATOM 778 O O . PHE A 1 101 ? 8.110 1.139 -17.241 1.00 78.38 101 PHE A O 1
ATOM 785 N N . ASP A 1 102 ? 6.946 1.646 -19.094 1.00 78.62 102 ASP A N 1
ATOM 786 C CA . ASP A 1 102 ? 6.547 0.267 -19.402 1.00 78.62 102 ASP A CA 1
ATOM 787 C C . ASP A 1 102 ? 7.782 -0.631 -19.598 1.00 78.62 102 ASP A C 1
ATOM 789 O O . ASP A 1 102 ? 7.863 -1.738 -19.055 1.00 78.62 102 ASP A O 1
ATOM 793 N N . PHE A 1 103 ? 8.791 -0.138 -20.323 1.00 78.19 103 PHE A N 1
ATOM 794 C CA . PHE A 1 103 ? 10.043 -0.862 -20.534 1.00 78.19 103 PHE A CA 1
ATOM 795 C C . PHE A 1 103 ? 10.869 -1.014 -19.246 1.00 78.19 103 PHE A C 1
ATOM 797 O O . PHE A 1 103 ? 11.403 -2.095 -18.970 1.00 78.19 103 PHE A O 1
ATOM 804 N N . PHE A 1 104 ? 10.952 0.046 -18.437 1.00 77.25 104 PHE A N 1
ATOM 805 C CA . PHE A 1 104 ? 11.638 0.023 -17.147 1.00 77.25 104 PHE A CA 1
ATOM 806 C C . PHE A 1 104 ? 10.988 -0.980 -16.187 1.00 77.25 104 PHE A C 1
ATOM 808 O O . PHE A 1 104 ? 11.686 -1.829 -15.632 1.00 77.25 104 PHE A O 1
ATOM 815 N N . CYS A 1 105 ? 9.660 -0.944 -16.048 1.00 79.69 105 CYS A N 1
ATOM 816 C CA . CYS A 1 105 ? 8.907 -1.890 -15.227 1.00 79.69 105 CYS A CA 1
ATOM 817 C C . CYS A 1 105 ? 9.101 -3.332 -15.705 1.00 79.69 105 CYS A C 1
ATOM 819 O O . CYS A 1 105 ? 9.484 -4.179 -14.904 1.00 79.69 105 CYS A O 1
ATOM 821 N N . SER A 1 106 ? 8.963 -3.598 -17.009 1.00 78.44 106 SER A N 1
ATOM 822 C CA . SER A 1 106 ? 9.168 -4.947 -17.559 1.00 78.44 106 SER A CA 1
ATOM 823 C C . SER A 1 106 ? 10.583 -5.483 -17.310 1.00 78.44 106 SER A C 1
ATOM 825 O O . SER A 1 106 ? 10.771 -6.672 -17.045 1.00 78.44 106 SER A O 1
ATOM 827 N N . THR A 1 107 ? 11.593 -4.616 -17.383 1.00 78.50 107 THR A N 1
ATOM 828 C CA . THR A 1 107 ? 12.981 -4.987 -17.079 1.00 78.50 107 THR A CA 1
ATOM 829 C C . THR A 1 107 ? 13.159 -5.275 -15.593 1.00 78.50 107 THR A C 1
ATOM 831 O O . THR A 1 107 ? 13.782 -6.272 -15.229 1.00 78.50 107 THR A O 1
ATOM 834 N N . MET A 1 108 ? 12.603 -4.424 -14.733 1.00 78.12 108 MET A N 1
ATOM 835 C CA . MET A 1 108 ? 12.669 -4.589 -13.286 1.00 78.12 108 MET A CA 1
ATOM 836 C C . MET A 1 108 ? 11.985 -5.885 -12.836 1.00 78.12 108 MET A C 1
ATOM 838 O O . MET A 1 108 ? 12.556 -6.605 -12.022 1.00 78.12 108 MET A O 1
ATOM 842 N N . ASP A 1 109 ? 10.834 -6.230 -13.413 1.00 77.38 109 ASP A N 1
ATOM 843 C CA . ASP A 1 109 ? 10.133 -7.486 -13.128 1.00 77.38 109 ASP A CA 1
ATOM 844 C C . ASP A 1 109 ? 11.005 -8.702 -13.466 1.00 77.38 109 ASP A C 1
ATOM 846 O O . ASP A 1 109 ? 11.188 -9.591 -12.634 1.00 77.38 109 ASP A O 1
ATOM 850 N N . LYS A 1 110 ? 11.646 -8.699 -14.642 1.00 79.38 110 LYS A N 1
ATOM 851 C CA . LYS A 1 110 ? 12.583 -9.764 -15.040 1.00 79.38 110 LYS A CA 1
ATOM 852 C C . LYS A 1 110 ? 13.780 -9.867 -14.100 1.00 79.38 110 LYS A C 1
ATOM 854 O O . LYS A 1 110 ? 14.217 -10.968 -13.786 1.00 79.38 110 LYS A O 1
ATOM 859 N N . LEU A 1 111 ? 14.314 -8.735 -13.644 1.00 76.12 111 LEU A N 1
ATOM 860 C CA . LEU A 1 111 ? 15.414 -8.719 -12.680 1.00 76.12 111 LEU A CA 1
ATOM 861 C C . LEU A 1 111 ? 14.994 -9.272 -11.321 1.00 76.12 111 LEU A C 1
ATOM 863 O O . LEU A 1 111 ? 15.755 -10.021 -10.713 1.00 76.12 111 LEU A O 1
ATOM 867 N N . ILE A 1 112 ? 13.790 -8.939 -10.859 1.00 76.75 112 ILE A N 1
ATOM 868 C CA . ILE A 1 112 ? 13.220 -9.499 -9.632 1.00 76.75 112 ILE A CA 1
ATOM 869 C C . ILE A 1 112 ? 13.061 -11.013 -9.775 1.00 76.75 112 ILE A C 1
ATOM 871 O O . ILE A 1 112 ? 13.428 -11.752 -8.866 1.00 76.75 112 ILE A O 1
ATOM 875 N N . ASP A 1 113 ? 12.537 -11.483 -10.902 1.00 78.38 113 ASP A N 1
ATOM 876 C CA . ASP A 1 113 ? 12.329 -12.911 -11.131 1.00 78.38 113 ASP A CA 1
ATOM 877 C C . ASP A 1 113 ? 13.652 -13.677 -11.242 1.00 78.38 113 ASP A C 1
ATOM 879 O O . ASP A 1 113 ? 13.777 -14.755 -10.659 1.00 78.38 113 ASP A O 1
ATOM 883 N N . ASN A 1 114 ? 14.675 -13.085 -11.864 1.00 76.06 114 ASN A N 1
ATOM 884 C CA . ASN A 1 114 ? 16.030 -13.634 -11.867 1.00 76.06 114 ASN A CA 1
ATOM 885 C C . ASN A 1 114 ? 16.627 -13.678 -10.452 1.00 76.06 114 ASN A C 1
ATOM 887 O O . ASN A 1 114 ? 17.125 -14.719 -10.035 1.00 76.06 114 ASN A O 1
ATOM 891 N N . ALA A 1 115 ? 16.511 -12.600 -9.671 1.00 71.19 115 ALA A N 1
ATOM 892 C CA . ALA A 1 115 ? 17.004 -12.566 -8.292 1.00 71.19 115 ALA A CA 1
ATOM 893 C C . ALA A 1 115 ? 16.276 -13.578 -7.385 1.00 71.19 115 ALA A C 1
ATOM 895 O O . ALA A 1 115 ? 16.887 -14.194 -6.509 1.00 71.19 115 ALA A O 1
ATOM 896 N N . LYS A 1 116 ? 14.972 -13.796 -7.605 1.00 74.69 116 LYS A N 1
ATOM 897 C CA . LYS A 1 116 ? 14.206 -14.856 -6.931 1.00 74.69 116 LYS A CA 1
ATOM 898 C C . LYS A 1 116 ? 14.702 -16.244 -7.334 1.00 74.69 116 LYS A C 1
ATOM 900 O O . LYS A 1 116 ? 14.834 -17.100 -6.465 1.00 74.69 116 LYS A O 1
ATOM 905 N N . ALA A 1 117 ? 14.975 -16.467 -8.621 1.00 75.50 117 ALA A N 1
ATOM 906 C CA . ALA A 1 117 ? 15.484 -17.741 -9.128 1.00 75.50 117 ALA A CA 1
ATOM 907 C C . ALA A 1 117 ? 16.897 -18.053 -8.604 1.00 75.50 117 ALA A C 1
ATOM 909 O O . ALA A 1 117 ? 17.192 -19.198 -8.270 1.00 75.50 117 ALA A O 1
ATOM 910 N N . GLU A 1 118 ? 17.744 -17.031 -8.476 1.00 77.62 118 GLU A N 1
ATOM 911 C CA . GLU A 1 118 ? 19.093 -17.123 -7.905 1.00 77.62 118 GLU A CA 1
ATOM 912 C C . GLU A 1 118 ? 19.094 -17.208 -6.368 1.00 77.62 118 GLU A C 1
ATOM 914 O O . GLU A 1 118 ? 20.137 -17.451 -5.763 1.00 77.62 118 GLU A O 1
ATOM 919 N N . GLY A 1 119 ? 17.943 -17.003 -5.718 1.00 69.00 119 GLY A N 1
ATOM 920 C CA . GLY A 1 119 ? 17.821 -16.983 -4.258 1.00 69.00 119 GLY A CA 1
ATOM 921 C C . GLY A 1 119 ? 18.492 -15.777 -3.588 1.00 69.00 119 GLY A C 1
ATOM 922 O O . GLY A 1 119 ? 18.638 -15.764 -2.369 1.00 69.00 119 GLY A O 1
ATOM 923 N N . SER A 1 120 ? 18.898 -14.769 -4.365 1.00 72.06 120 SER A N 1
ATOM 924 C CA . SER A 1 120 ? 19.527 -13.529 -3.890 1.00 72.06 120 SER A CA 1
ATOM 925 C C . SER A 1 120 ? 18.511 -12.427 -3.559 1.00 72.06 120 SER A C 1
ATOM 927 O O . SER A 1 120 ? 18.885 -11.363 -3.067 1.00 72.06 120 SER A O 1
ATOM 929 N N . TYR A 1 121 ? 17.221 -12.674 -3.810 1.00 72.62 121 TYR A N 1
ATOM 930 C CA . TYR A 1 121 ? 16.137 -11.757 -3.477 1.00 72.62 121 TYR A CA 1
ATOM 931 C C . TYR A 1 121 ? 15.798 -11.792 -1.979 1.00 72.62 121 TYR A C 1
ATOM 933 O O . TYR A 1 121 ? 15.188 -12.746 -1.494 1.00 72.62 121 TYR A O 1
ATOM 941 N N . ASP A 1 122 ? 16.126 -10.712 -1.270 1.00 66.94 122 ASP A N 1
ATOM 942 C CA . ASP A 1 122 ? 15.653 -10.449 0.090 1.00 66.94 122 ASP A CA 1
ATOM 943 C C . ASP A 1 122 ? 14.575 -9.355 0.060 1.00 66.94 122 ASP A C 1
ATOM 945 O O . ASP A 1 122 ? 14.852 -8.189 -0.219 1.00 66.94 122 ASP A O 1
ATOM 949 N N . GLY A 1 123 ? 13.325 -9.737 0.33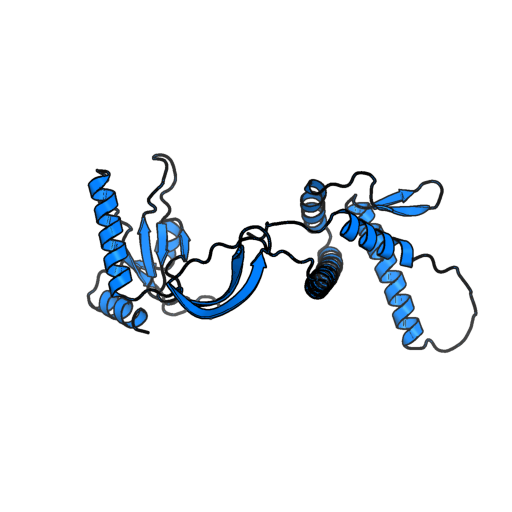7 1.00 66.12 123 GLY A N 1
ATOM 950 C CA . GLY A 1 123 ? 12.193 -8.808 0.457 1.00 66.12 123 GLY A CA 1
ATOM 951 C C . GLY A 1 123 ? 12.171 -8.011 1.770 1.00 66.12 123 GLY A C 1
ATOM 952 O O . GLY A 1 123 ? 11.220 -7.255 2.009 1.00 66.12 123 GLY A O 1
ATOM 953 N N . GLY A 1 124 ? 13.186 -8.201 2.619 1.00 67.06 124 GLY A N 1
ATOM 954 C CA . GLY A 1 124 ? 13.327 -7.597 3.934 1.00 67.06 124 GLY A CA 1
ATOM 955 C C . GLY A 1 124 ? 12.399 -8.207 4.988 1.00 67.06 124 GLY A C 1
ATOM 956 O O . GLY A 1 124 ? 11.442 -8.930 4.700 1.00 67.06 124 GLY A O 1
ATOM 957 N N . ILE A 1 125 ? 12.660 -7.873 6.255 1.00 68.12 125 ILE A N 1
ATOM 958 C CA . ILE A 1 125 ? 11.787 -8.248 7.372 1.00 68.12 125 ILE A CA 1
ATOM 959 C C . ILE A 1 125 ? 10.530 -7.376 7.317 1.00 68.12 125 ILE A C 1
ATOM 961 O O . ILE A 1 125 ? 10.561 -6.189 7.645 1.00 68.12 125 ILE A O 1
ATOM 965 N N . GLN A 1 126 ? 9.408 -7.973 6.924 1.00 66.81 126 GLN A N 1
ATOM 966 C CA . GLN A 1 126 ? 8.113 -7.301 6.916 1.00 66.81 126 GLN A CA 1
ATOM 967 C C . GLN A 1 126 ? 7.328 -7.629 8.185 1.00 66.81 126 GLN A C 1
ATOM 969 O O . GLN A 1 126 ? 7.111 -8.791 8.530 1.00 66.81 126 GLN A O 1
ATOM 974 N N . GLY A 1 127 ? 6.870 -6.588 8.879 1.00 66.81 127 GLY A N 1
ATOM 975 C CA . GLY A 1 127 ? 5.952 -6.742 10.001 1.00 66.81 127 GLY A CA 1
ATOM 976 C C . GLY A 1 127 ? 4.576 -7.183 9.507 1.00 66.81 127 GLY A C 1
ATOM 977 O O . GLY A 1 127 ? 3.922 -6.461 8.754 1.00 66.81 127 GLY A O 1
ATOM 978 N N . VAL A 1 128 ? 4.118 -8.352 9.950 1.00 68.69 128 VAL A N 1
ATOM 979 C CA . VAL A 1 128 ? 2.758 -8.825 9.675 1.00 68.69 128 VAL A CA 1
ATOM 980 C C . VAL A 1 128 ? 1.811 -8.251 10.727 1.00 68.69 128 VAL A C 1
ATOM 982 O O . VAL A 1 128 ? 1.969 -8.503 11.918 1.00 68.69 128 VAL A O 1
ATOM 985 N N . THR A 1 129 ? 0.817 -7.480 10.288 1.00 64.50 129 THR A N 1
ATOM 986 C CA . THR A 1 129 ? -0.248 -6.940 11.145 1.00 64.50 129 THR A CA 1
ATOM 987 C C . THR A 1 129 ? -1.565 -7.677 10.896 1.00 64.50 129 THR A C 1
ATOM 989 O O . THR A 1 129 ? -1.950 -7.906 9.747 1.00 64.50 129 THR A O 1
ATOM 992 N N . GLY A 1 130 ? -2.254 -8.053 11.978 1.00 69.25 130 GLY A N 1
ATOM 993 C CA . GLY A 1 130 ? -3.514 -8.809 11.956 1.00 69.25 130 GLY A CA 1
ATOM 994 C C . GLY A 1 130 ? -3.483 -10.037 12.872 1.00 69.25 130 GLY A C 1
ATOM 995 O O . GLY A 1 130 ? -2.455 -10.348 13.478 1.00 69.25 130 GLY A O 1
ATOM 996 N N . ARG A 1 131 ? -4.611 -10.749 12.967 1.00 68.50 131 ARG A N 1
ATOM 997 C CA . ARG A 1 131 ? -4.681 -12.054 13.634 1.00 68.50 131 ARG A CA 1
ATOM 998 C C . ARG A 1 131 ? -3.975 -13.070 12.745 1.00 68.50 131 ARG A C 1
ATOM 1000 O O . ARG A 1 131 ? -4.359 -13.269 11.596 1.00 68.50 131 ARG A O 1
ATOM 1007 N N . THR A 1 132 ? -2.915 -13.687 13.252 1.00 76.88 132 THR A N 1
ATOM 1008 C CA . THR A 1 132 ? -2.141 -14.672 12.491 1.00 76.88 132 THR A CA 1
ATOM 1009 C C . THR A 1 132 ? -2.386 -16.070 13.035 1.00 76.88 132 THR A C 1
ATOM 1011 O O . THR A 1 132 ? -2.324 -16.308 14.239 1.00 76.88 132 THR A O 1
ATOM 1014 N N . LYS A 1 133 ? -2.670 -17.012 12.137 1.00 80.12 133 LYS A N 1
ATOM 1015 C CA . LYS A 1 133 ? -2.721 -18.441 12.440 1.00 80.12 133 LYS A CA 1
ATOM 1016 C C . LYS A 1 133 ? -1.600 -19.134 11.684 1.00 80.12 133 LYS A C 1
ATOM 1018 O O . LYS A 1 133 ? -1.502 -19.015 10.464 1.00 80.12 133 LYS A O 1
ATOM 1023 N N . VAL A 1 134 ? -0.769 -19.883 12.401 1.00 84.19 134 VAL A N 1
ATOM 1024 C CA . VAL A 1 134 ? 0.246 -20.735 11.778 1.00 84.19 134 VAL A CA 1
ATOM 1025 C C . VAL A 1 134 ? -0.461 -21.883 11.061 1.00 84.19 134 VAL A C 1
ATOM 1027 O O . VAL A 1 134 ? -1.126 -22.703 11.687 1.00 84.19 134 VAL A O 1
ATOM 1030 N N . VAL A 1 135 ? -0.342 -21.916 9.736 1.00 86.69 135 VAL A N 1
ATOM 1031 C CA . VAL A 1 135 ? -0.878 -22.986 8.882 1.00 86.69 135 VAL A CA 1
ATOM 1032 C C . VAL A 1 135 ? 0.100 -24.153 8.834 1.00 86.69 135 VAL A C 1
ATOM 1034 O O . VAL A 1 135 ? -0.303 -25.310 8.877 1.00 86.69 135 VAL A O 1
ATOM 1037 N N . SER A 1 136 ? 1.396 -23.855 8.755 1.00 86.19 136 SER A N 1
ATOM 1038 C CA . SER A 1 136 ? 2.450 -24.866 8.794 1.00 86.19 136 SER A CA 1
ATOM 1039 C C . SER A 1 136 ? 3.761 -24.249 9.250 1.00 86.19 136 SER A C 1
ATOM 1041 O O . SER A 1 136 ? 4.078 -23.133 8.840 1.00 86.19 136 SER A O 1
ATOM 1043 N N . GLN A 1 137 ? 4.552 -25.004 10.000 1.00 88.88 137 GLN A N 1
ATOM 1044 C CA . GLN A 1 137 ? 5.902 -24.636 10.407 1.00 88.88 137 GLN A CA 1
ATOM 1045 C C . GLN A 1 137 ? 6.843 -25.797 10.088 1.00 88.88 137 GLN A C 1
ATOM 1047 O O . GLN A 1 137 ? 6.572 -26.935 10.466 1.00 88.88 137 GLN A O 1
ATOM 1052 N N . ARG A 1 138 ? 7.939 -25.519 9.375 1.00 88.06 138 ARG A N 1
ATOM 1053 C CA . ARG A 1 138 ? 8.966 -26.514 9.040 1.00 88.06 138 ARG A CA 1
ATOM 1054 C C . ARG A 1 138 ? 10.354 -25.940 9.288 1.00 88.06 138 ARG A C 1
ATOM 1056 O O . ARG A 1 138 ? 10.664 -24.878 8.759 1.00 88.06 138 ARG A O 1
ATOM 1063 N N . ALA A 1 139 ? 11.193 -26.657 10.033 1.00 85.56 139 ALA A N 1
ATOM 1064 C CA . ALA A 1 139 ? 12.610 -26.328 10.147 1.00 85.56 139 ALA A CA 1
ATOM 1065 C C . ALA A 1 139 ? 13.284 -26.508 8.776 1.00 85.56 139 ALA A C 1
ATOM 1067 O O . ALA A 1 139 ? 13.176 -27.570 8.156 1.00 85.56 139 ALA A O 1
ATOM 1068 N N . ILE A 1 140 ? 13.913 -25.447 8.280 1.00 88.50 140 ILE A N 1
ATOM 1069 C CA . ILE A 1 140 ? 14.602 -25.430 6.981 1.00 88.50 140 ILE A CA 1
ATOM 1070 C C . ILE A 1 140 ? 16.116 -25.441 7.134 1.00 88.50 140 ILE A C 1
ATOM 1072 O O . ILE A 1 140 ? 16.811 -25.902 6.235 1.00 8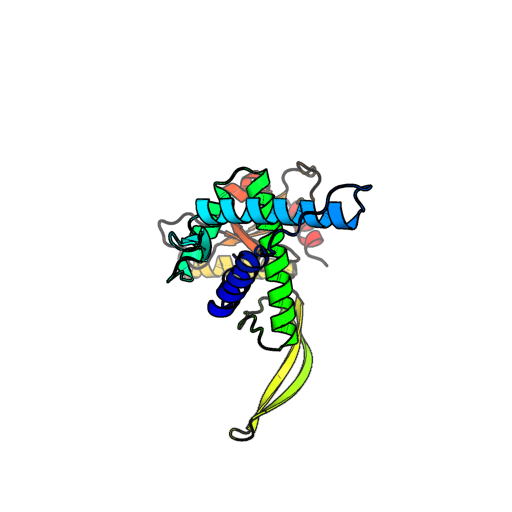8.50 140 ILE A O 1
ATOM 1076 N N . TYR A 1 141 ? 16.624 -24.962 8.265 1.00 84.75 141 TYR A N 1
ATOM 1077 C CA . TYR A 1 141 ? 18.049 -24.899 8.523 1.00 84.75 141 TYR A CA 1
ATOM 1078 C C . TYR A 1 141 ? 18.303 -24.989 10.020 1.00 84.75 141 TYR A C 1
ATOM 1080 O O . TYR A 1 141 ? 17.533 -24.452 10.811 1.00 84.75 141 TYR A O 1
ATOM 1088 N N . ARG A 1 142 ? 19.381 -25.666 10.399 1.00 87.25 142 ARG A N 1
ATOM 1089 C CA . ARG A 1 142 ? 19.869 -25.703 11.771 1.00 87.25 142 ARG A CA 1
ATOM 1090 C C . ARG A 1 142 ? 21.316 -25.260 11.746 1.00 87.25 142 ARG A C 1
ATOM 1092 O O . ARG A 1 142 ? 22.123 -25.884 11.063 1.00 87.25 142 ARG A O 1
ATOM 1099 N N . ASP A 1 143 ? 21.615 -24.184 12.459 1.00 84.25 143 ASP A N 1
ATOM 1100 C CA . ASP A 1 143 ? 22.966 -23.662 12.552 1.00 84.25 143 ASP A CA 1
ATOM 1101 C C . ASP A 1 143 ? 23.871 -24.690 13.258 1.00 84.25 143 ASP A C 1
ATOM 1103 O O . ASP A 1 143 ? 23.605 -25.028 14.416 1.00 84.25 143 ASP A O 1
ATOM 1107 N N . PRO A 1 144 ? 24.929 -25.202 12.603 1.00 80.94 144 PRO A N 1
ATOM 1108 C CA . PRO A 1 144 ? 25.821 -26.196 13.193 1.00 80.94 144 PRO A CA 1
ATOM 1109 C C . PRO A 1 144 ? 26.571 -25.695 14.432 1.00 80.94 144 PRO A C 1
ATOM 1111 O O . PRO A 1 144 ? 26.983 -26.509 15.256 1.00 80.94 144 PRO A O 1
ATOM 1114 N N . GLN A 1 145 ? 26.766 -24.378 14.558 1.00 82.69 145 GLN A N 1
ATOM 1115 C CA . GLN A 1 145 ? 27.604 -23.797 15.606 1.00 82.69 145 GLN A CA 1
ATOM 1116 C C . GLN A 1 145 ? 26.800 -23.384 16.848 1.00 82.69 145 GLN A C 1
ATOM 1118 O O . GLN A 1 145 ? 27.231 -23.658 17.967 1.00 82.69 145 GLN A O 1
ATOM 1123 N N . SER A 1 146 ? 25.627 -22.766 16.674 1.00 84.19 146 SER A N 1
ATOM 1124 C CA . SER A 1 146 ? 24.742 -22.387 17.791 1.00 84.19 146 SER A CA 1
ATOM 1125 C C . SER A 1 146 ? 23.626 -23.395 18.082 1.00 84.19 146 SER A C 1
ATOM 1127 O O . SER A 1 146 ? 22.993 -23.327 19.134 1.00 84.19 146 SER A O 1
ATOM 1129 N N . GLY A 1 147 ? 23.348 -24.319 17.159 1.00 83.69 147 GLY A N 1
ATOM 1130 C CA . GLY A 1 147 ? 22.215 -25.239 17.242 1.00 83.69 147 GLY A CA 1
ATOM 1131 C C . GLY A 1 147 ? 20.851 -24.597 16.962 1.00 83.69 147 GLY A C 1
ATOM 1132 O O . GLY A 1 147 ? 19.848 -25.310 17.050 1.00 83.69 147 GLY A O 1
ATOM 1133 N N . ALA A 1 148 ? 20.801 -23.299 16.630 1.00 82.56 148 ALA A N 1
ATOM 1134 C CA . ALA A 1 148 ? 19.570 -22.558 16.364 1.00 82.56 148 ALA A CA 1
ATOM 1135 C C . ALA A 1 148 ? 18.872 -23.041 15.085 1.00 82.56 148 ALA A C 1
ATOM 1137 O O . ALA A 1 148 ? 19.511 -23.263 14.058 1.00 82.56 148 ALA A O 1
ATOM 1138 N N . GLU A 1 149 ? 17.548 -23.178 15.130 1.00 87.25 149 GLU A N 1
ATOM 1139 C CA . GLU A 1 149 ? 16.742 -23.646 14.001 1.00 87.25 149 GLU A CA 1
ATOM 1140 C C . GLU A 1 149 ? 16.025 -22.475 13.316 1.00 87.25 149 GLU A C 1
ATOM 1142 O O . GLU A 1 149 ? 15.314 -21.697 13.953 1.00 87.25 149 GLU A O 1
ATOM 1147 N N . ALA A 1 150 ? 16.190 -22.356 12.001 1.00 84.88 150 ALA A N 1
ATOM 1148 C CA . ALA A 1 150 ? 15.414 -21.461 11.158 1.00 84.88 150 ALA A CA 1
ATOM 1149 C C . ALA A 1 150 ? 14.167 -22.190 10.649 1.00 84.88 150 ALA A C 1
ATOM 1151 O O . ALA A 1 150 ? 14.249 -23.296 10.102 1.00 84.88 150 ALA A O 1
ATOM 1152 N N . PHE A 1 151 ? 13.008 -21.551 10.790 1.00 85.75 151 PHE A N 1
ATOM 1153 C CA . PHE A 1 151 ? 11.721 -22.118 10.409 1.00 85.75 151 PHE A CA 1
ATOM 1154 C C . PHE A 1 151 ? 11.120 -21.381 9.215 1.00 85.75 151 PHE A C 1
ATOM 1156 O O . PHE A 1 151 ? 11.018 -20.158 9.209 1.00 85.75 151 PHE A O 1
ATOM 1163 N N . HIS A 1 152 ? 10.630 -22.137 8.237 1.00 85.94 152 HIS A N 1
ATOM 1164 C CA . HIS A 1 152 ? 9.682 -21.639 7.253 1.00 85.94 152 HIS A CA 1
ATOM 1165 C C . HIS A 1 152 ? 8.267 -21.782 7.817 1.00 85.94 152 HIS A C 1
ATOM 1167 O O . HIS A 1 152 ? 7.791 -22.897 8.063 1.00 85.94 152 HIS A O 1
ATOM 1173 N N . VAL A 1 153 ? 7.605 -20.645 8.037 1.00 83.75 153 VAL A N 1
ATOM 1174 C CA . VAL A 1 153 ? 6.262 -20.574 8.620 1.00 83.75 153 VAL A CA 1
ATOM 1175 C C . VAL A 1 153 ? 5.290 -20.019 7.584 1.00 83.75 153 VAL A C 1
ATOM 1177 O O . VAL A 1 153 ? 5.458 -18.902 7.104 1.00 83.75 153 VAL A O 1
ATOM 1180 N N . LYS A 1 154 ? 4.244 -20.782 7.255 1.00 84.25 154 LYS A N 1
ATOM 1181 C CA . LYS A 1 154 ? 3.103 -20.275 6.484 1.00 84.25 154 LYS A CA 1
ATOM 1182 C C . LYS A 1 154 ? 2.071 -19.729 7.457 1.00 84.25 154 LYS A C 1
ATOM 1184 O O . LYS A 1 154 ? 1.577 -20.471 8.307 1.00 84.25 154 LYS A O 1
ATOM 1189 N N . LEU A 1 155 ? 1.747 -18.450 7.323 1.00 84.88 155 LEU A N 1
ATOM 1190 C CA . LEU A 1 155 ? 0.769 -17.760 8.159 1.00 84.88 155 LEU A CA 1
ATOM 1191 C C . LEU A 1 155 ? -0.499 -17.489 7.346 1.00 84.88 155 LEU A C 1
ATOM 1193 O O . LEU A 1 155 ? -0.429 -16.937 6.251 1.00 84.88 155 LEU A O 1
ATOM 1197 N N . ALA A 1 156 ? -1.656 -17.845 7.895 1.00 79.38 156 ALA A N 1
ATOM 1198 C CA . ALA A 1 156 ? -2.931 -17.280 7.480 1.00 79.38 156 ALA A CA 1
ATOM 1199 C C . ALA A 1 156 ? -3.142 -16.000 8.291 1.00 79.38 156 ALA A C 1
ATOM 1201 O O . ALA A 1 156 ? -3.135 -16.043 9.522 1.00 79.38 156 ALA A O 1
ATOM 1202 N N . VAL A 1 157 ? -3.274 -14.866 7.608 1.00 79.56 157 VAL A N 1
ATOM 1203 C CA . VAL A 1 157 ? -3.427 -13.553 8.242 1.00 79.56 157 VAL A CA 1
ATOM 1204 C C . VAL A 1 157 ? -4.851 -13.077 8.018 1.00 79.56 157 VAL A C 1
ATOM 1206 O O . VAL A 1 157 ? -5.237 -12.795 6.887 1.00 79.56 157 VAL A O 1
ATOM 1209 N N . ASP A 1 158 ? -5.609 -12.970 9.100 1.00 77.81 158 ASP A N 1
ATOM 1210 C CA . ASP A 1 158 ? -6.911 -12.325 9.111 1.00 77.81 158 ASP A CA 1
ATOM 1211 C C . ASP A 1 158 ? -6.757 -10.887 9.626 1.00 77.81 158 ASP A C 1
ATOM 1213 O O . ASP A 1 158 ? -6.328 -10.639 10.756 1.00 77.81 158 ASP A O 1
ATOM 1217 N N . LYS A 1 159 ? -7.068 -9.924 8.758 1.00 73.88 159 LYS A N 1
ATOM 1218 C CA . LYS A 1 159 ? -7.048 -8.488 9.077 1.00 73.88 159 LYS A CA 1
ATOM 1219 C C . LYS A 1 159 ? -8.428 -7.964 9.470 1.00 73.88 159 LYS A C 1
ATOM 1221 O O . LYS A 1 159 ? -8.563 -6.761 9.707 1.00 73.88 159 LYS A O 1
ATOM 1226 N N . GLY A 1 160 ? -9.427 -8.841 9.507 1.00 79.19 160 GLY A N 1
ATOM 1227 C CA . GLY A 1 160 ? -10.780 -8.510 9.892 1.00 79.19 160 GLY A CA 1
ATOM 1228 C C . GLY A 1 160 ? -10.919 -8.171 11.372 1.00 79.19 160 GLY A C 1
ATOM 1229 O O . GLY A 1 160 ? -10.039 -8.438 12.192 1.00 79.19 160 GLY A O 1
ATOM 1230 N N . MET A 1 161 ? -12.040 -7.539 11.682 1.00 80.06 161 MET A N 1
ATOM 1231 C CA . MET A 1 161 ? -12.452 -7.113 13.011 1.00 80.06 161 MET A CA 1
ATOM 1232 C C . MET A 1 161 ? -13.942 -7.400 13.142 1.00 80.06 161 MET A C 1
ATOM 1234 O O . MET A 1 161 ? -14.729 -6.928 12.324 1.00 80.06 161 MET A O 1
ATOM 1238 N N . THR A 1 162 ? -14.311 -8.163 14.163 1.00 85.12 162 THR A N 1
ATOM 1239 C CA . THR A 1 162 ? -15.709 -8.435 14.532 1.00 85.12 162 THR A CA 1
ATOM 1240 C C . THR A 1 162 ? -16.369 -7.198 15.144 1.00 85.12 162 THR A C 1
ATOM 1242 O O . THR A 1 162 ? -15.689 -6.236 15.516 1.00 85.12 162 THR A O 1
ATOM 1245 N N . TYR A 1 163 ? -17.703 -7.178 15.217 1.00 84.31 163 TYR A N 1
ATOM 1246 C CA . TYR A 1 163 ? -18.427 -6.036 15.786 1.00 84.31 163 TYR A CA 1
ATOM 1247 C C . TYR A 1 163 ? -18.080 -5.837 17.265 1.00 84.31 163 TYR A C 1
ATOM 1249 O O . TYR A 1 163 ? -17.881 -4.709 17.713 1.00 84.31 163 TYR A O 1
ATOM 1257 N N . GLU A 1 164 ? -17.945 -6.933 18.010 1.00 85.25 164 GLU A N 1
ATOM 1258 C CA . GLU A 1 164 ? -17.574 -6.926 19.421 1.00 85.25 164 GLU A CA 1
ATOM 1259 C C . GLU A 1 164 ? -16.182 -6.304 19.615 1.00 85.25 164 GLU A C 1
ATOM 1261 O O . GLU A 1 164 ? -16.033 -5.357 20.389 1.00 85.25 164 GLU A O 1
ATOM 1266 N N . GLU A 1 165 ? -15.192 -6.733 18.824 1.00 84.00 165 GLU A N 1
ATOM 1267 C CA . GLU A 1 165 ? -13.839 -6.153 18.829 1.00 84.00 165 GLU A CA 1
ATOM 1268 C C . GLU A 1 165 ? -13.847 -4.662 18.440 1.00 84.00 165 GLU A C 1
ATOM 1270 O O . GLU A 1 165 ? -13.062 -3.869 18.966 1.00 84.00 165 GLU A O 1
ATOM 1275 N N . ALA A 1 166 ? -14.734 -4.250 17.529 1.00 85.31 166 ALA A N 1
ATOM 1276 C CA . ALA A 1 166 ? -14.889 -2.854 17.123 1.00 85.31 166 ALA A CA 1
ATOM 1277 C C . ALA A 1 166 ? -15.440 -1.985 18.271 1.00 85.31 166 ALA A C 1
ATOM 1279 O O . ALA A 1 166 ? -14.938 -0.885 18.531 1.00 85.31 166 ALA A O 1
ATOM 1280 N N . VAL A 1 167 ? -16.439 -2.488 19.001 1.00 86.75 167 VAL A N 1
ATOM 1281 C CA . VAL A 1 167 ? -16.996 -1.820 20.188 1.00 86.75 167 VAL A CA 1
ATOM 1282 C C . VAL A 1 167 ? -15.950 -1.728 21.302 1.00 86.75 167 VAL A C 1
ATOM 1284 O O . VAL A 1 167 ? -15.791 -0.663 21.906 1.00 86.75 167 VAL A O 1
ATOM 1287 N N . GLU A 1 168 ? -15.187 -2.796 21.539 1.00 86.81 168 GLU A N 1
ATOM 1288 C CA . GLU A 1 168 ? -14.082 -2.794 22.502 1.00 86.81 168 GLU A CA 1
ATOM 1289 C C . GLU A 1 168 ? -12.986 -1.794 22.118 1.00 86.81 168 GLU A C 1
ATOM 1291 O O . GLU A 1 168 ? -12.513 -1.039 22.969 1.00 86.81 168 GLU A O 1
ATOM 1296 N N . ALA A 1 169 ? -12.618 -1.712 20.836 1.00 85.56 169 ALA A N 1
ATOM 1297 C CA . ALA A 1 169 ? -11.635 -0.747 20.348 1.00 85.56 169 ALA A CA 1
ATOM 1298 C C . ALA A 1 169 ? -12.087 0.708 20.571 1.00 85.56 169 ALA A C 1
ATOM 1300 O O . ALA A 1 169 ? -11.275 1.558 20.961 1.00 85.56 169 ALA A O 1
ATOM 1301 N N . LEU A 1 170 ? -13.379 0.994 20.374 1.00 87.44 170 LEU A N 1
ATOM 1302 C CA . LEU A 1 170 ? -13.972 2.299 20.668 1.00 87.44 170 LEU A CA 1
ATOM 1303 C C . LEU A 1 170 ? -13.946 2.604 22.173 1.00 87.44 170 LEU A C 1
ATOM 1305 O O . LEU A 1 170 ? -13.536 3.697 22.572 1.00 87.44 170 LEU A O 1
ATOM 1309 N N . ALA A 1 171 ? -14.315 1.633 23.012 1.00 87.44 171 ALA A N 1
ATOM 1310 C CA . ALA A 1 171 ? -14.283 1.773 24.467 1.00 87.44 171 ALA A CA 1
ATOM 1311 C C . ALA A 1 171 ? -12.853 1.993 24.992 1.00 87.44 171 ALA A C 1
ATOM 1313 O O . ALA A 1 171 ? -12.622 2.883 25.814 1.00 87.44 171 ALA A O 1
ATOM 1314 N N . ALA A 1 172 ? -11.877 1.251 24.463 1.00 86.81 172 ALA A N 1
ATOM 1315 C CA . ALA A 1 172 ? -10.464 1.404 24.788 1.00 86.81 172 ALA A CA 1
ATOM 1316 C C . ALA A 1 172 ? -9.905 2.756 24.317 1.00 86.81 172 ALA A C 1
ATOM 1318 O O . ALA A 1 172 ? -9.051 3.342 24.980 1.00 86.81 172 ALA A O 1
ATOM 1319 N N . ALA A 1 173 ? -10.368 3.292 23.184 1.00 84.88 173 ALA A N 1
ATOM 1320 C CA . ALA A 1 173 ? -10.034 4.656 22.773 1.00 84.88 173 ALA A CA 1
ATOM 1321 C C . ALA A 1 173 ? -10.584 5.699 23.754 1.00 84.88 173 ALA A C 1
ATOM 1323 O O . ALA A 1 173 ? -9.823 6.533 24.238 1.00 84.88 173 ALA A O 1
ATOM 1324 N N . ALA A 1 174 ? -11.858 5.581 24.129 1.00 85.44 174 ALA A N 1
ATOM 1325 C CA . ALA A 1 174 ? -12.481 6.477 25.098 1.00 85.44 174 ALA A CA 1
ATOM 1326 C C . ALA A 1 174 ? -11.852 6.378 26.500 1.00 85.44 174 ALA A C 1
ATOM 1328 O O . ALA A 1 174 ? -11.820 7.366 27.230 1.00 85.44 174 ALA A O 1
ATOM 1329 N N . GLN A 1 175 ? -11.371 5.200 26.912 1.00 84.88 175 GLN A N 1
ATOM 1330 C CA . GLN A 1 175 ? -10.640 5.039 28.173 1.00 84.88 175 GLN A CA 1
ATOM 1331 C C . GLN A 1 175 ? -9.270 5.723 28.114 1.00 84.88 175 GLN A C 1
ATOM 1333 O O . GLN A 1 175 ? -8.942 6.479 29.018 1.00 84.88 175 GLN A O 1
ATOM 1338 N N . ARG A 1 176 ? -8.515 5.548 27.021 1.00 83.38 176 ARG A N 1
ATOM 1339 C CA . ARG A 1 176 ? -7.212 6.212 26.836 1.00 83.38 176 ARG A CA 1
ATOM 1340 C C . ARG A 1 176 ? -7.315 7.733 26.884 1.00 83.38 176 ARG A C 1
ATOM 1342 O O . ARG A 1 176 ? -6.461 8.376 27.486 1.00 83.38 176 ARG A O 1
ATOM 1349 N N . ASP A 1 177 ? -8.344 8.306 26.264 1.00 82.44 177 ASP A N 1
ATOM 1350 C CA . ASP A 1 177 ? -8.564 9.753 26.316 1.00 82.44 177 ASP A CA 1
ATOM 1351 C C . ASP A 1 177 ? -8.927 10.219 27.734 1.00 82.44 177 ASP A C 1
ATOM 1353 O O . ASP A 1 177 ? -8.398 11.235 28.183 1.00 82.44 177 ASP A O 1
ATOM 1357 N N . ARG A 1 178 ? -9.734 9.441 28.474 1.00 83.31 178 ARG A N 1
ATOM 1358 C CA . ARG A 1 178 ? -10.036 9.697 29.895 1.00 83.31 178 ARG A CA 1
ATOM 1359 C C . ARG A 1 178 ? -8.785 9.646 30.771 1.00 83.31 178 ARG A C 1
ATOM 1361 O O . ARG A 1 178 ? -8.564 10.574 31.544 1.00 83.31 178 ARG A O 1
ATOM 1368 N N . ASP A 1 179 ? -7.954 8.619 30.614 1.00 83.19 179 ASP A N 1
ATOM 1369 C CA . ASP A 1 179 ? -6.703 8.460 31.367 1.00 83.19 179 ASP A CA 1
ATOM 1370 C C . ASP A 1 179 ? -5.703 9.586 31.044 1.00 83.19 179 ASP A C 1
ATOM 1372 O O . ASP A 1 179 ? -4.941 10.020 31.904 1.00 83.19 179 ASP A O 1
ATOM 1376 N N . ALA A 1 180 ? -5.739 10.106 29.813 1.00 79.69 180 ALA A N 1
ATOM 1377 C CA . ALA A 1 180 ? -4.956 11.263 29.385 1.00 79.69 180 ALA A CA 1
ATOM 1378 C C . ALA A 1 180 ? -5.575 12.622 29.782 1.00 79.69 180 ALA A C 1
ATOM 1380 O O . ALA A 1 180 ? -5.027 13.661 29.408 1.00 79.69 180 ALA A O 1
ATOM 1381 N N . GLY A 1 181 ? -6.716 12.640 30.485 1.00 78.00 181 GLY A N 1
ATOM 1382 C CA . GLY A 1 181 ? -7.426 13.863 30.877 1.00 78.00 181 GLY A CA 1
ATOM 1383 C C . GLY A 1 181 ? -8.002 14.666 29.704 1.00 78.00 181 GLY A C 1
ATOM 1384 O O . GLY A 1 181 ? -8.289 15.855 29.850 1.00 78.00 181 GLY A O 1
ATOM 1385 N N . LYS A 1 182 ? -8.148 14.052 28.525 1.00 75.69 182 LYS A N 1
ATOM 1386 C CA . LYS A 1 182 ? -8.704 14.696 27.332 1.00 75.69 182 LYS A CA 1
ATOM 1387 C C . LYS A 1 182 ? -10.236 14.654 27.374 1.00 75.69 182 LYS A C 1
ATOM 1389 O O . LYS A 1 182 ? -10.811 13.667 27.838 1.00 75.69 182 LYS A O 1
ATOM 1394 N N . PRO A 1 183 ? -10.922 15.694 26.865 1.00 76.94 183 PRO A N 1
ATOM 1395 C CA . PRO A 1 183 ? -12.367 15.636 26.692 1.00 76.94 183 PRO A CA 1
ATOM 1396 C C . PRO A 1 183 ? -12.733 14.525 25.703 1.00 76.94 183 PRO A C 1
ATOM 1398 O O . PRO A 1 183 ? -11.958 14.219 24.794 1.00 76.94 183 PRO A O 1
ATOM 1401 N N . ALA A 1 184 ? -13.924 13.946 25.874 1.00 75.62 184 ALA A N 1
ATOM 1402 C CA . ALA A 1 184 ? -14.442 12.928 24.967 1.00 75.62 184 ALA A CA 1
ATOM 1403 C C . ALA A 1 184 ? -14.426 13.445 23.521 1.00 75.62 184 ALA A C 1
ATOM 1405 O O . ALA A 1 184 ? -14.899 14.550 23.244 1.00 75.62 184 ALA A O 1
ATOM 1406 N N . ASP A 1 185 ? -13.858 12.660 22.606 1.00 79.75 185 ASP A N 1
ATOM 1407 C CA . ASP A 1 185 ? -13.749 13.078 21.216 1.00 79.75 185 ASP A CA 1
ATOM 1408 C C . ASP A 1 185 ? -15.110 12.991 20.514 1.00 79.75 185 ASP A C 1
ATOM 1410 O O . ASP A 1 185 ? -15.711 11.921 20.422 1.00 79.75 185 ASP A O 1
ATOM 1414 N N . THR A 1 186 ? -15.587 14.124 19.998 1.00 82.56 186 THR A N 1
ATOM 1415 C CA . THR A 1 186 ? -16.883 14.240 19.317 1.00 82.56 186 THR A CA 1
ATOM 1416 C C . THR A 1 186 ? -16.986 13.361 18.070 1.00 82.56 186 THR A C 1
ATOM 1418 O O . THR A 1 186 ? -18.089 12.977 17.684 1.00 82.56 186 THR A O 1
ATOM 1421 N N . PHE A 1 187 ? -15.861 13.050 17.419 1.00 84.19 187 PHE A N 1
ATOM 1422 C CA . PHE A 1 187 ? -15.854 12.335 16.143 1.00 84.19 187 PHE A CA 1
ATOM 1423 C C . PHE A 1 187 ? -15.600 10.831 16.282 1.00 84.19 187 PHE A C 1
ATOM 1425 O O . PHE A 1 187 ? -15.713 10.115 15.286 1.00 84.19 187 PHE A O 1
ATOM 1432 N N . ALA A 1 188 ? -15.288 10.333 17.481 1.00 86.00 188 ALA A N 1
ATOM 1433 C CA . ALA A 1 188 ? -15.079 8.909 17.713 1.00 86.00 188 ALA A CA 1
ATOM 1434 C C . ALA A 1 188 ? -16.415 8.148 17.708 1.00 86.00 188 ALA A C 1
ATOM 1436 O O . ALA A 1 188 ? -17.333 8.480 18.458 1.00 86.00 188 ALA A O 1
ATOM 1437 N N . GLY A 1 189 ? -16.528 7.106 16.884 1.00 89.12 189 GLY A N 1
ATOM 1438 C CA . GLY A 1 189 ? -17.738 6.287 16.825 1.00 89.12 189 GLY A CA 1
ATOM 1439 C C . GLY A 1 189 ? -17.966 5.599 15.485 1.00 89.12 189 GLY A C 1
ATOM 1440 O O . GLY A 1 189 ? -17.117 5.621 14.594 1.00 89.12 189 GLY A O 1
ATOM 1441 N N . PHE A 1 190 ? -19.137 4.974 15.360 1.00 89.69 190 PHE A N 1
ATOM 1442 C CA . PHE A 1 190 ? -19.593 4.347 14.123 1.00 89.69 190 PHE A CA 1
ATOM 1443 C C . PHE A 1 190 ? -20.235 5.371 13.193 1.00 89.69 190 PHE A C 1
ATOM 1445 O O . PHE A 1 190 ? -20.985 6.250 13.627 1.00 89.69 190 PHE A O 1
ATOM 1452 N N . TYR A 1 191 ? -19.973 5.224 11.901 1.00 88.62 191 TYR A N 1
ATOM 1453 C CA . TYR A 1 191 ? -20.521 6.065 10.853 1.00 88.62 191 TYR A CA 1
ATOM 1454 C C . TYR A 1 191 ? -21.121 5.204 9.753 1.00 88.62 191 TYR A C 1
ATOM 1456 O O . TYR A 1 191 ? -20.611 4.136 9.430 1.00 88.62 191 TYR A O 1
ATOM 1464 N N . VAL A 1 192 ? -22.197 5.702 9.158 1.00 87.94 192 VAL A N 1
ATOM 1465 C CA . VAL A 1 192 ? -22.890 5.081 8.029 1.00 87.94 192 VAL A CA 1
ATOM 1466 C C . VAL A 1 192 ? -22.803 5.995 6.805 1.00 87.94 192 VAL A C 1
ATOM 1468 O O . VAL A 1 192 ? -22.775 7.223 6.958 1.00 87.94 192 VAL A O 1
ATOM 1471 N N . PRO A 1 193 ? -22.751 5.443 5.585 1.00 85.31 193 PRO A N 1
ATOM 1472 C CA . PRO A 1 193 ? -22.685 6.239 4.364 1.00 85.31 193 PRO A CA 1
ATOM 1473 C C . PRO A 1 193 ? -23.924 7.134 4.213 1.00 85.31 193 PRO A C 1
ATOM 1475 O O . PRO A 1 193 ? -25.051 6.745 4.535 1.00 85.31 193 PRO A O 1
ATOM 1478 N N . ARG A 1 194 ? -23.725 8.361 3.716 1.00 78.62 194 ARG A N 1
ATOM 1479 C CA . ARG A 1 194 ? -24.815 9.324 3.470 1.00 78.62 194 ARG A CA 1
ATOM 1480 C C . ARG A 1 194 ? -25.664 8.956 2.256 1.00 78.62 194 ARG A C 1
ATOM 1482 O O . ARG A 1 194 ? -26.862 9.229 2.247 1.00 78.62 194 ARG A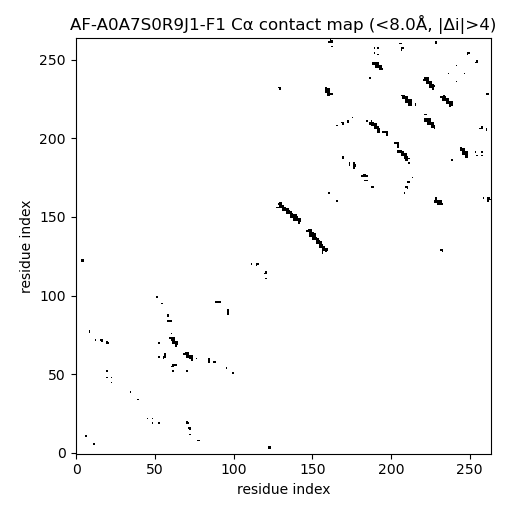 O 1
ATOM 1489 N N . THR A 1 195 ? -25.059 8.348 1.242 1.00 70.31 195 THR A N 1
ATOM 1490 C CA . THR A 1 195 ? -25.701 7.997 -0.029 1.00 70.31 195 THR A CA 1
ATOM 1491 C C . THR A 1 195 ? -25.505 6.518 -0.324 1.00 70.31 195 THR A C 1
ATOM 1493 O O . THR A 1 195 ? -24.397 6.025 -0.190 1.00 70.31 195 THR A O 1
ATOM 1496 N N . LYS A 1 196 ? -26.561 5.829 -0.778 1.00 56.78 196 LYS A N 1
ATOM 1497 C CA . LYS A 1 196 ? -26.506 4.434 -1.277 1.00 56.78 196 LYS A CA 1
ATOM 1498 C C . LYS A 1 196 ? -26.200 4.324 -2.781 1.00 56.78 196 LYS A C 1
ATOM 1500 O O . LYS A 1 196 ? -26.446 3.296 -3.402 1.00 56.78 196 LYS A O 1
ATOM 1505 N N . LYS A 1 197 ? -25.825 5.436 -3.414 1.00 51.88 197 LYS A N 1
ATOM 1506 C CA . LYS A 1 197 ? -25.469 5.497 -4.834 1.00 51.88 197 LYS A CA 1
ATOM 1507 C C . LYS A 1 197 ? -24.077 6.087 -4.920 1.00 51.88 197 LYS A C 1
ATOM 1509 O O . LYS A 1 197 ? -23.913 7.295 -4.758 1.00 51.88 197 LYS A O 1
ATOM 1514 N N . GLY A 1 198 ? -23.097 5.224 -5.155 1.00 49.06 198 GLY A N 1
ATOM 1515 C CA . GLY A 1 198 ? -21.730 5.644 -5.415 1.00 49.06 198 GLY A CA 1
ATOM 1516 C C . GLY A 1 198 ? -21.658 6.561 -6.635 1.00 49.06 198 GLY A C 1
ATOM 1517 O O . GLY A 1 198 ? -22.304 6.324 -7.660 1.00 49.06 198 GLY A O 1
ATOM 1518 N N . HIS A 1 199 ? -20.829 7.595 -6.544 1.00 42.03 199 HIS A N 1
ATOM 1519 C CA . HIS A 1 199 ? -20.241 8.184 -7.739 1.00 42.03 199 HIS A CA 1
ATOM 1520 C C . HIS A 1 199 ? -19.329 7.104 -8.351 1.00 42.03 199 HIS A C 1
ATOM 1522 O O . HIS A 1 199 ? -18.618 6.439 -7.609 1.00 42.03 199 HIS A O 1
ATOM 1528 N N . CYS A 1 200 ? -19.430 6.868 -9.661 1.00 40.28 200 CYS A N 1
ATOM 1529 C CA . CYS A 1 200 ? -18.682 5.868 -10.449 1.00 40.28 200 CYS A CA 1
ATOM 1530 C C . CYS A 1 200 ? -18.886 4.361 -10.164 1.00 40.28 200 CYS A C 1
ATOM 1532 O O . CYS A 1 200 ? -18.087 3.550 -10.627 1.00 40.28 200 CYS A O 1
ATOM 1534 N N . GLY A 1 201 ? -19.957 3.939 -9.479 1.00 44.09 201 GLY A N 1
ATOM 1535 C CA . GLY A 1 201 ? -20.319 2.509 -9.399 1.00 44.09 201 GLY A CA 1
ATOM 1536 C C . GLY A 1 201 ? -19.321 1.613 -8.646 1.00 44.09 201 GLY A C 1
ATOM 1537 O O . GLY A 1 201 ? -19.453 0.392 -8.675 1.00 44.09 201 GLY A O 1
ATOM 1538 N N . SER A 1 202 ? -18.345 2.203 -7.952 1.00 47.12 202 SER A N 1
ATOM 1539 C CA . SER A 1 202 ? -17.387 1.483 -7.113 1.00 47.12 202 SER A CA 1
ATOM 1540 C C . SER A 1 202 ? -17.881 1.482 -5.663 1.00 47.12 202 SER A C 1
ATOM 1542 O O . SER A 1 202 ? -18.039 2.533 -5.046 1.00 47.12 202 SER A O 1
ATOM 1544 N N . HIS A 1 203 ? -18.187 0.295 -5.136 1.00 48.03 203 HIS A N 1
ATOM 1545 C CA . HIS A 1 203 ? -18.773 0.069 -3.811 1.00 48.03 203 HIS A CA 1
ATOM 1546 C C . HIS A 1 203 ? -17.923 0.639 -2.660 1.00 48.03 203 HIS A C 1
ATOM 1548 O O . HIS A 1 203 ? -16.967 0.002 -2.215 1.00 48.03 203 HIS A O 1
ATOM 1554 N N . HIS A 1 204 ? -18.336 1.768 -2.082 1.00 53.97 204 HIS A N 1
ATOM 1555 C CA . HIS A 1 204 ? -17.863 2.228 -0.769 1.00 53.97 204 HIS A CA 1
ATOM 1556 C C . HIS A 1 204 ? -19.028 2.630 0.156 1.00 53.97 204 HIS A C 1
ATOM 1558 O O . HIS A 1 204 ? -18.931 3.594 0.903 1.00 53.97 204 HIS A O 1
ATOM 1564 N N . ASP A 1 205 ? -20.111 1.845 0.142 1.00 63.91 205 ASP A N 1
ATOM 1565 C CA . ASP A 1 205 ? -21.319 2.065 0.956 1.00 63.91 205 ASP A CA 1
ATOM 1566 C C . ASP A 1 205 ? -21.327 1.197 2.228 1.00 63.91 205 ASP A C 1
ATOM 1568 O O . ASP A 1 205 ? -22.334 0.572 2.563 1.00 63.91 205 ASP A O 1
ATOM 1572 N N . TRP A 1 206 ? -20.200 1.110 2.931 1.00 76.56 206 TRP A N 1
ATOM 1573 C CA . TRP A 1 206 ? -20.106 0.298 4.147 1.00 76.56 206 TRP A CA 1
ATOM 1574 C C . TRP A 1 206 ? -20.099 1.198 5.378 1.00 76.56 206 TRP A C 1
ATOM 1576 O O . TRP A 1 206 ? -19.492 2.270 5.331 1.00 76.56 206 TRP A O 1
ATOM 1586 N N . PRO A 1 207 ? -20.737 0.792 6.490 1.00 86.12 207 PRO A N 1
ATOM 1587 C CA . PRO A 1 207 ? -20.488 1.439 7.767 1.00 86.12 207 PRO A CA 1
ATOM 1588 C C . PRO A 1 207 ? -18.982 1.393 8.073 1.00 86.12 207 PRO A C 1
ATOM 1590 O O . PRO A 1 207 ? -18.262 0.560 7.521 1.00 86.12 207 PRO A O 1
ATOM 1593 N N . ILE A 1 208 ? -18.495 2.318 8.893 1.00 88.19 208 ILE A N 1
ATOM 1594 C CA . ILE A 1 208 ? -17.083 2.472 9.279 1.00 88.19 208 ILE A CA 1
ATOM 1595 C C . ILE A 1 208 ? -16.996 2.784 10.773 1.00 88.19 208 ILE A C 1
ATOM 1597 O O . ILE A 1 208 ? -17.877 3.445 11.325 1.00 88.19 208 ILE A O 1
ATOM 1601 N N . LEU A 1 209 ? -15.921 2.344 11.423 1.00 89.44 209 LEU A N 1
ATOM 1602 C CA . LEU A 1 209 ? -15.572 2.763 12.779 1.00 89.44 209 LEU A CA 1
ATOM 1603 C C . LEU A 1 209 ? -14.420 3.768 12.718 1.00 89.44 209 LEU A C 1
ATOM 1605 O O . LEU A 1 209 ? -13.445 3.574 11.990 1.00 89.44 209 LEU A O 1
ATOM 1609 N N . ILE A 1 210 ? -14.530 4.834 13.504 1.00 89.44 210 ILE A N 1
ATOM 1610 C CA . ILE A 1 210 ? -13.519 5.877 13.633 1.00 89.44 210 ILE A CA 1
ATOM 1611 C C . ILE A 1 210 ? -13.047 5.933 15.082 1.00 89.44 210 ILE A C 1
ATOM 1613 O O . ILE A 1 210 ? -13.851 6.129 15.995 1.00 89.44 210 ILE A O 1
ATOM 1617 N N . THR A 1 211 ? -11.736 5.817 15.294 1.00 88.12 211 THR A N 1
ATOM 1618 C CA . THR A 1 211 ? -11.111 5.978 16.616 1.00 88.12 211 THR A CA 1
ATOM 1619 C C . THR A 1 211 ? -9.988 7.022 16.588 1.00 88.12 211 THR A C 1
ATOM 1621 O O . THR A 1 211 ? -9.262 7.121 15.593 1.00 88.12 211 THR A O 1
ATOM 1624 N N . PRO A 1 212 ? -9.817 7.831 17.651 1.00 85.56 212 PRO A N 1
ATOM 1625 C CA . PRO A 1 212 ? -8.745 8.819 17.728 1.00 85.56 212 PRO A CA 1
ATOM 1626 C C . PRO A 1 212 ? -7.373 8.140 17.821 1.00 85.56 212 PRO A C 1
ATOM 1628 O O . PRO A 1 212 ? -7.211 7.065 18.415 1.00 85.56 212 PRO A O 1
ATOM 1631 N N . MET A 1 213 ? -6.354 8.763 17.222 1.00 80.81 213 MET A N 1
ATOM 1632 C CA . MET A 1 213 ? -4.992 8.236 17.289 1.00 80.81 213 MET A CA 1
ATOM 1633 C C . MET A 1 213 ? -4.298 8.582 18.620 1.00 80.81 213 MET A C 1
ATOM 1635 O O . MET A 1 213 ? -4.388 9.712 19.090 1.00 80.81 213 MET A O 1
ATOM 1639 N N . PRO A 1 214 ? -3.524 7.645 19.207 1.00 67.06 214 PRO A N 1
ATOM 1640 C CA . PRO A 1 214 ? -2.925 7.823 20.534 1.00 67.06 214 PRO A CA 1
ATOM 1641 C C . PRO A 1 214 ? -1.804 8.871 20.608 1.00 67.06 214 PRO A C 1
ATOM 1643 O O . PRO A 1 214 ? -1.568 9.428 21.675 1.00 67.06 214 PRO A O 1
ATOM 1646 N N . LYS A 1 215 ? -1.086 9.129 19.508 1.00 63.56 215 LYS A N 1
ATOM 1647 C CA . LYS A 1 215 ? 0.062 10.049 19.469 1.00 63.56 215 LYS A CA 1
ATOM 1648 C C . LYS A 1 215 ? -0.229 11.185 18.497 1.00 63.56 215 LYS A C 1
ATOM 1650 O O . LYS A 1 215 ? -0.127 10.978 17.291 1.00 63.56 215 LYS A O 1
ATOM 1655 N N . GLN A 1 216 ? -0.608 12.343 19.027 1.00 61.12 216 GLN A N 1
ATOM 1656 C CA . GLN A 1 216 ? -0.822 13.572 18.261 1.00 61.12 216 GLN A CA 1
ATOM 1657 C C . GLN A 1 216 ? -0.252 14.745 19.039 1.00 61.12 216 GLN A C 1
ATOM 1659 O O . GLN A 1 216 ? -0.484 14.849 20.248 1.00 61.12 216 GLN A O 1
ATOM 1664 N N . ALA A 1 217 ? 0.505 15.602 18.356 1.00 61.12 217 ALA A N 1
ATOM 1665 C CA . ALA A 1 217 ? 0.937 16.860 18.940 1.00 61.12 217 ALA A CA 1
ATOM 1666 C C . ALA A 1 217 ? -0.284 17.776 19.127 1.00 61.12 217 ALA A C 1
ATOM 1668 O O . ALA A 1 217 ? -1.193 17.781 18.301 1.00 61.12 217 ALA A O 1
ATOM 1669 N N . ALA A 1 218 ? -0.311 18.568 20.201 1.00 60.47 218 ALA A N 1
ATOM 1670 C CA . ALA A 1 218 ? -1.465 19.407 20.544 1.00 60.47 218 ALA A CA 1
ATOM 1671 C C . ALA A 1 218 ? -1.848 20.432 19.453 1.00 60.47 218 ALA A C 1
ATOM 1673 O O . ALA A 1 218 ? -2.995 20.864 19.399 1.00 60.47 218 ALA A O 1
ATOM 1674 N N . HIS A 1 219 ? -0.898 20.804 18.587 1.00 61.75 219 HIS A N 1
ATOM 1675 C CA . HIS A 1 219 ? -1.081 21.765 17.493 1.00 61.75 219 HIS A CA 1
ATOM 1676 C C . HIS A 1 219 ? -1.315 21.113 16.122 1.00 61.75 219 HIS A C 1
ATOM 1678 O O . HIS A 1 219 ? -1.456 21.817 15.125 1.00 61.75 219 HIS A O 1
ATOM 1684 N N . GLU A 1 220 ? -1.327 19.783 16.050 1.00 69.56 220 GLU A N 1
ATOM 1685 C CA . GLU A 1 220 ? -1.525 19.050 14.803 1.00 69.56 220 GLU A CA 1
ATOM 1686 C C . GLU A 1 220 ? -3.015 18.782 14.564 1.00 69.56 220 GLU A C 1
ATOM 1688 O O . GLU A 1 220 ? -3.804 18.615 15.498 1.00 69.56 220 GLU A O 1
ATOM 1693 N N . VAL A 1 221 ? -3.410 18.731 13.291 1.00 76.19 221 VAL A N 1
ATOM 1694 C CA . VAL A 1 221 ? -4.768 18.341 12.910 1.00 76.19 221 VAL A CA 1
ATOM 1695 C C . VAL A 1 221 ? -5.045 16.935 13.443 1.00 76.19 221 VAL A C 1
ATOM 1697 O O . VAL A 1 221 ? -4.288 15.997 13.193 1.00 76.19 221 VAL A O 1
ATOM 1700 N N . LYS A 1 222 ? -6.158 16.772 14.165 1.00 78.94 222 LYS A N 1
ATOM 1701 C CA . LYS A 1 222 ? -6.573 15.462 14.670 1.00 78.94 222 LYS A CA 1
ATOM 1702 C C . LYS A 1 222 ? -6.855 14.510 13.510 1.00 78.94 222 LYS A C 1
ATOM 1704 O O . LYS A 1 222 ? -7.82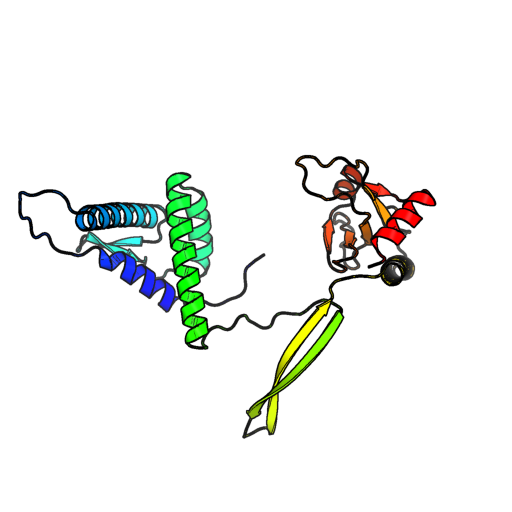6 14.650 12.767 1.00 78.94 222 LYS A O 1
ATOM 1709 N N . HIS A 1 223 ? -6.004 13.506 13.398 1.00 84.31 223 HIS A N 1
ATOM 1710 C CA . HIS A 1 223 ? -6.207 12.321 12.583 1.00 84.31 223 HIS A CA 1
ATOM 1711 C C . HIS A 1 223 ? -6.928 11.218 13.350 1.00 84.31 223 HIS A C 1
ATOM 1713 O O . HIS A 1 223 ? -6.671 10.951 14.527 1.00 84.31 223 HIS A O 1
ATOM 1719 N N . TYR A 1 224 ? -7.769 10.508 12.625 1.00 86.75 224 TYR A N 1
ATOM 1720 C CA . TYR A 1 224 ? -8.501 9.366 13.115 1.00 86.75 224 TYR A CA 1
ATOM 1721 C C . TYR A 1 224 ? -8.110 8.130 12.324 1.00 86.75 224 TYR A C 1
ATOM 1723 O O . TYR A 1 224 ? -7.701 8.209 11.164 1.00 86.75 224 TYR A O 1
ATOM 1731 N N . ARG A 1 225 ? -8.225 6.974 12.969 1.00 86.81 225 ARG A N 1
ATOM 1732 C CA . ARG A 1 225 ? -8.065 5.682 12.319 1.00 86.81 225 ARG A CA 1
ATOM 1733 C C . ARG A 1 225 ? -9.414 5.216 11.798 1.00 86.81 225 ARG A C 1
ATOM 1735 O O . ARG A 1 225 ? -10.357 5.082 12.576 1.00 86.81 225 ARG A O 1
ATOM 1742 N N . LEU A 1 226 ? -9.459 4.926 10.504 1.00 87.12 226 LEU A N 1
ATOM 1743 C CA . LEU A 1 226 ? -10.580 4.265 9.857 1.00 87.12 226 LEU A CA 1
ATOM 1744 C C . LEU A 1 226 ? -10.470 2.752 10.072 1.00 87.12 226 LEU A C 1
ATOM 1746 O O . LEU A 1 226 ? -9.436 2.157 9.777 1.00 87.12 226 LEU A O 1
ATOM 1750 N N . GLN A 1 227 ? -11.532 2.116 10.551 1.00 86.94 227 GLN A N 1
ATOM 1751 C CA . GLN A 1 227 ? -11.605 0.665 10.719 1.00 86.94 227 GLN A CA 1
ATOM 1752 C C . GLN A 1 227 ? -12.818 0.120 9.963 1.00 86.94 227 GLN A C 1
ATOM 1754 O O . GLN A 1 227 ? -13.901 0.710 9.978 1.00 86.94 227 GLN A O 1
ATOM 1759 N N . ARG A 1 228 ? -12.608 -1.001 9.269 1.00 85.31 228 ARG A N 1
ATOM 1760 C CA . ARG A 1 228 ? -13.600 -1.703 8.442 1.00 85.31 228 ARG A CA 1
ATOM 1761 C C . ARG A 1 228 ? -13.696 -3.169 8.889 1.00 85.31 228 ARG A C 1
ATOM 1763 O O . ARG A 1 228 ? -12.719 -3.658 9.459 1.00 85.31 228 ARG A O 1
ATOM 1770 N N . PRO A 1 229 ? -14.781 -3.898 8.567 1.00 82.81 229 PRO A N 1
ATOM 1771 C CA . PRO A 1 229 ? -14.940 -5.298 8.972 1.00 82.81 229 PRO A CA 1
ATOM 1772 C C . PRO A 1 229 ? -13.782 -6.187 8.518 1.00 82.81 229 PRO A C 1
ATOM 1774 O O . PRO A 1 229 ? -13.354 -7.070 9.241 1.00 82.81 229 PRO A O 1
ATOM 1777 N N . TRP A 1 230 ? -13.236 -5.923 7.328 1.00 78.88 230 TRP A N 1
ATOM 1778 C CA . TRP A 1 230 ? -12.122 -6.670 6.731 1.00 78.88 230 TRP A CA 1
ATOM 1779 C C . TRP A 1 230 ? -10.752 -6.009 6.940 1.00 78.88 230 TRP A C 1
ATOM 1781 O O . TRP A 1 230 ? -9.738 -6.508 6.447 1.00 78.88 230 TRP A O 1
ATOM 1791 N N . ASN A 1 231 ? -10.707 -4.850 7.605 1.00 80.19 231 ASN A N 1
ATOM 1792 C CA . ASN A 1 231 ? -9.463 -4.138 7.863 1.00 80.19 231 ASN A CA 1
ATOM 1793 C C . ASN A 1 231 ? -9.521 -3.346 9.177 1.00 80.19 231 ASN A C 1
ATOM 1795 O O . ASN A 1 231 ? -9.929 -2.181 9.215 1.00 80.19 231 ASN A O 1
ATOM 1799 N N . ALA A 1 232 ? -9.019 -3.970 10.239 1.00 74.25 232 ALA A N 1
ATOM 1800 C CA . ALA A 1 232 ? -8.853 -3.365 11.557 1.00 74.25 232 ALA A CA 1
ATOM 1801 C C . ALA A 1 232 ? -7.800 -2.236 11.586 1.00 74.25 232 ALA A C 1
ATOM 1803 O O . ALA A 1 232 ? -7.819 -1.383 12.478 1.00 74.25 232 ALA A O 1
ATOM 1804 N N . THR A 1 233 ? -6.865 -2.235 10.626 1.00 72.00 233 THR A N 1
ATOM 1805 C CA . THR A 1 233 ? -5.745 -1.282 10.514 1.00 72.00 233 THR A CA 1
ATOM 1806 C C . THR A 1 233 ? -5.902 -0.451 9.241 1.00 72.00 233 THR A C 1
ATOM 1808 O O . THR A 1 233 ? -5.028 -0.436 8.374 1.00 72.00 233 THR A O 1
ATOM 1811 N N . GLY A 1 234 ? -7.061 0.186 9.083 1.00 72.19 234 GLY A N 1
ATOM 1812 C CA . GLY A 1 234 ? -7.321 1.043 7.933 1.00 72.19 234 GLY A CA 1
ATOM 1813 C C . GLY A 1 234 ? -6.566 2.369 7.975 1.00 72.19 234 GLY A C 1
ATOM 1814 O O . GLY A 1 234 ? -5.756 2.645 8.868 1.00 72.19 234 GLY A O 1
ATOM 1815 N N . ASP A 1 235 ? -6.836 3.172 6.951 1.00 77.69 235 ASP A N 1
ATOM 1816 C CA . ASP A 1 235 ? -6.143 4.426 6.686 1.00 77.69 235 ASP A CA 1
ATOM 1817 C C . ASP A 1 235 ? -6.357 5.475 7.784 1.00 77.69 235 ASP A C 1
ATOM 1819 O O . ASP A 1 235 ? -7.272 5.408 8.613 1.00 77.69 235 ASP A O 1
ATOM 1823 N N . LYS A 1 236 ? -5.470 6.468 7.781 1.00 82.94 236 LYS A N 1
ATOM 1824 C CA . LYS A 1 236 ? -5.568 7.652 8.632 1.00 82.94 236 LYS A CA 1
ATOM 1825 C C . LYS A 1 236 ? -6.279 8.743 7.849 1.00 82.94 236 LYS A C 1
ATOM 1827 O O . LYS A 1 236 ? -5.886 9.017 6.720 1.00 82.94 236 LYS A O 1
ATOM 1832 N N . LEU A 1 237 ? -7.280 9.363 8.456 1.00 83.19 237 LEU A N 1
ATOM 1833 C CA . LEU A 1 237 ? -8.078 10.411 7.822 1.00 83.19 237 LEU A CA 1
ATOM 1834 C C . LEU A 1 237 ? -8.306 11.568 8.789 1.00 83.19 237 LEU A C 1
ATOM 1836 O O . LEU A 1 237 ? -8.244 11.403 10.012 1.00 83.19 237 LEU A O 1
ATOM 1840 N N . VAL A 1 238 ? -8.583 12.745 8.242 1.00 84.50 238 VAL A N 1
ATOM 1841 C CA . VAL A 1 238 ? -9.060 13.893 9.025 1.00 84.50 238 VAL A CA 1
ATOM 1842 C C . VAL A 1 238 ? -10.578 13.780 9.206 1.00 84.50 238 VAL A C 1
ATOM 1844 O O . VAL A 1 238 ? -11.272 13.276 8.325 1.00 84.50 238 VAL A O 1
ATOM 1847 N N . ALA A 1 239 ? -11.119 14.269 10.328 1.00 79.38 239 ALA A N 1
ATOM 1848 C CA . ALA A 1 239 ? -12.564 14.230 10.597 1.00 79.38 239 ALA A CA 1
ATOM 1849 C C . ALA A 1 239 ? -13.417 14.784 9.437 1.00 79.38 239 ALA A C 1
ATOM 1851 O O . ALA A 1 239 ? -14.432 14.188 9.083 1.00 79.38 239 ALA A O 1
ATOM 1852 N N . ASP A 1 240 ? -12.977 15.882 8.812 1.00 81.69 240 ASP A N 1
ATOM 1853 C CA . ASP A 1 240 ? -13.670 16.529 7.688 1.00 81.69 240 ASP A CA 1
ATOM 1854 C C . ASP A 1 240 ? -13.784 15.637 6.437 1.00 81.69 240 ASP A C 1
ATOM 1856 O O . ASP A 1 240 ? -14.758 15.698 5.690 1.00 81.69 240 ASP A O 1
ATOM 1860 N N . GLU A 1 241 ? -12.808 14.763 6.196 1.00 81.00 241 GLU A N 1
ATOM 1861 C CA . GLU A 1 241 ? -12.849 13.843 5.054 1.00 81.00 241 GLU A CA 1
ATOM 1862 C C . GLU A 1 241 ? -13.927 12.777 5.241 1.00 81.00 241 GLU A C 1
ATOM 1864 O O . GLU A 1 241 ? -14.592 12.366 4.284 1.00 81.00 241 GLU A O 1
ATOM 1869 N N . VAL A 1 242 ? -14.143 12.363 6.489 1.00 77.25 242 VAL A N 1
ATOM 1870 C CA . VAL A 1 242 ? -15.130 11.337 6.803 1.00 77.25 242 VAL A CA 1
ATOM 1871 C C . VAL A 1 242 ? -16.547 11.903 6.789 1.00 77.25 242 VAL A C 1
ATOM 1873 O O . VAL A 1 242 ? -17.449 11.276 6.233 1.00 77.25 242 VAL A O 1
ATOM 1876 N N . THR A 1 243 ? -16.755 13.112 7.312 1.00 81.56 243 THR A N 1
ATOM 1877 C CA . THR A 1 243 ? -18.086 13.747 7.371 1.00 81.56 243 THR A CA 1
ATOM 1878 C C . THR A 1 243 ? -18.663 14.110 5.997 1.00 81.56 243 THR A C 1
ATOM 1880 O O . THR A 1 243 ? -19.889 14.224 5.864 1.00 81.56 243 THR A O 1
ATOM 1883 N N . LYS A 1 244 ? -17.817 14.238 4.961 1.00 81.62 244 LYS A N 1
ATOM 1884 C CA . LYS A 1 244 ? -18.237 14.441 3.559 1.00 81.62 244 LYS A CA 1
ATOM 1885 C C . LYS A 1 244 ? -19.045 13.269 3.009 1.00 81.62 244 LYS A C 1
ATOM 1887 O O . LYS A 1 244 ? -20.043 13.474 2.323 1.00 81.62 244 LYS A O 1
ATOM 1892 N N . SER A 1 245 ? -18.618 12.046 3.306 1.00 78.12 245 SER A N 1
ATOM 1893 C CA . SER A 1 245 ? -19.188 10.817 2.733 1.00 78.12 245 SER A CA 1
ATOM 1894 C C . SER A 1 245 ? -20.062 10.050 3.724 1.00 78.12 245 SER A C 1
ATOM 1896 O O . SER A 1 245 ? -21.031 9.399 3.327 1.00 78.12 245 SER A O 1
ATOM 1898 N N . HIS A 1 246 ? -19.773 10.171 5.018 1.00 85.75 246 HIS A N 1
ATOM 1899 C CA . HIS A 1 246 ? -20.438 9.425 6.072 1.00 85.75 246 HIS A CA 1
ATOM 1900 C C . HIS A 1 246 ? -21.060 10.354 7.117 1.00 85.75 246 HIS A C 1
ATOM 1902 O O . HIS A 1 246 ? -20.653 11.498 7.318 1.00 85.75 246 HIS A O 1
ATOM 1908 N N . ARG A 1 247 ? -22.092 9.854 7.793 1.00 87.69 247 ARG A N 1
ATOM 1909 C CA . ARG A 1 247 ? -22.740 10.514 8.929 1.00 87.69 247 ARG A CA 1
ATOM 1910 C C . ARG A 1 247 ? -22.626 9.627 10.169 1.00 87.69 247 ARG A C 1
ATOM 1912 O O . ARG A 1 247 ? -22.600 8.406 10.017 1.00 87.69 247 ARG A O 1
ATOM 1919 N N . PRO A 1 248 ? -22.587 10.205 11.379 1.00 87.44 248 PRO A N 1
ATOM 1920 C CA . PRO A 1 248 ? -22.559 9.411 12.600 1.00 87.44 248 PRO A CA 1
ATOM 1921 C C . PRO A 1 248 ? -23.802 8.514 12.695 1.00 87.44 248 PRO A C 1
ATOM 1923 O O . PRO A 1 248 ? -24.915 8.920 12.336 1.00 87.44 248 PRO A O 1
ATOM 1926 N N . ALA A 1 249 ? -23.600 7.287 13.173 1.00 85.50 249 ALA A N 1
ATOM 1927 C CA . ALA A 1 249 ? -24.645 6.301 13.413 1.00 85.50 249 ALA A CA 1
ATOM 1928 C C . ALA A 1 249 ? -25.401 6.645 14.707 1.00 85.50 249 ALA A C 1
ATOM 1930 O O . ALA A 1 249 ? -25.077 6.174 15.800 1.00 85.50 249 ALA A O 1
ATOM 1931 N N . THR A 1 250 ? -26.398 7.521 14.595 1.00 83.06 250 THR A N 1
ATOM 1932 C CA . THR A 1 250 ? -27.174 8.009 15.744 1.00 83.06 250 THR A CA 1
ATOM 1933 C C . THR A 1 250 ? -28.423 7.178 16.015 1.00 83.06 250 THR A C 1
ATOM 1935 O O . THR A 1 250 ? -28.835 7.069 17.169 1.00 83.06 250 THR A O 1
ATOM 1938 N N . SER A 1 251 ? -29.026 6.570 14.987 1.00 84.19 251 SER A N 1
ATOM 1939 C CA . SER A 1 251 ? -30.260 5.795 15.143 1.00 84.19 251 SER A CA 1
ATOM 1940 C C . SER A 1 251 ? -29.993 4.331 15.514 1.00 84.19 251 SER A C 1
ATOM 1942 O O . SER A 1 251 ? -28.957 3.762 15.170 1.00 84.19 251 SER A O 1
ATOM 1944 N N . ALA A 1 252 ? -30.957 3.687 16.183 1.00 80.62 252 ALA A N 1
ATOM 1945 C CA . ALA A 1 252 ? -30.889 2.253 16.486 1.00 80.62 252 ALA A CA 1
ATOM 1946 C C . ALA A 1 252 ? -30.768 1.396 15.213 1.00 80.62 252 ALA A C 1
ATOM 1948 O O . ALA A 1 252 ? -30.074 0.384 15.208 1.00 80.62 252 ALA A O 1
ATOM 1949 N N . ARG A 1 253 ? -31.386 1.848 14.115 1.00 81.56 253 ARG A N 1
ATOM 1950 C CA . ARG A 1 253 ? -31.269 1.218 12.799 1.00 81.56 253 ARG A CA 1
ATOM 1951 C C . ARG A 1 253 ? -29.848 1.302 12.248 1.00 81.56 253 ARG A C 1
ATOM 1953 O O . ARG A 1 253 ? -29.342 0.298 11.778 1.00 81.56 253 ARG A O 1
ATOM 1960 N N . ASP A 1 254 ? -29.190 2.456 12.363 1.00 82.19 254 ASP A N 1
ATOM 1961 C CA . ASP A 1 254 ? -27.807 2.618 11.891 1.00 82.19 254 ASP A CA 1
ATOM 1962 C C . ASP A 1 254 ? -26.836 1.704 12.650 1.00 82.19 254 ASP A C 1
ATOM 1964 O O . ASP A 1 254 ? -25.882 1.193 12.070 1.00 82.19 254 ASP A O 1
ATOM 1968 N N . ARG A 1 255 ? -27.086 1.483 13.947 1.00 79.75 255 ARG A N 1
ATOM 1969 C CA . ARG A 1 255 ? -26.301 0.544 14.760 1.00 79.75 255 ARG A CA 1
ATOM 1970 C C . ARG A 1 255 ? -26.538 -0.902 14.342 1.00 79.75 255 ARG A C 1
ATOM 1972 O O . ARG A 1 255 ? -25.572 -1.640 14.217 1.00 79.75 255 ARG A O 1
ATOM 1979 N N . ALA A 1 256 ? -27.788 -1.280 14.077 1.00 82.00 256 ALA A N 1
ATOM 1980 C CA . ALA A 1 256 ? -28.112 -2.606 13.558 1.00 82.00 256 ALA A CA 1
ATOM 1981 C C . ALA A 1 256 ? -27.500 -2.841 12.164 1.00 82.00 256 ALA A C 1
ATOM 1983 O O . ALA A 1 256 ? -26.969 -3.916 11.904 1.00 82.00 256 ALA A O 1
ATOM 1984 N N . ASP A 1 257 ? -27.510 -1.825 11.295 1.00 78.75 257 ASP A N 1
ATOM 1985 C CA . ASP A 1 257 ? -26.873 -1.877 9.975 1.00 78.75 257 ASP A CA 1
ATOM 1986 C C . ASP A 1 257 ? -25.336 -1.997 10.102 1.00 78.75 257 ASP A C 1
ATOM 1988 O O . ASP A 1 257 ? -24.710 -2.750 9.354 1.00 78.75 257 ASP A O 1
ATOM 1992 N N . ALA A 1 2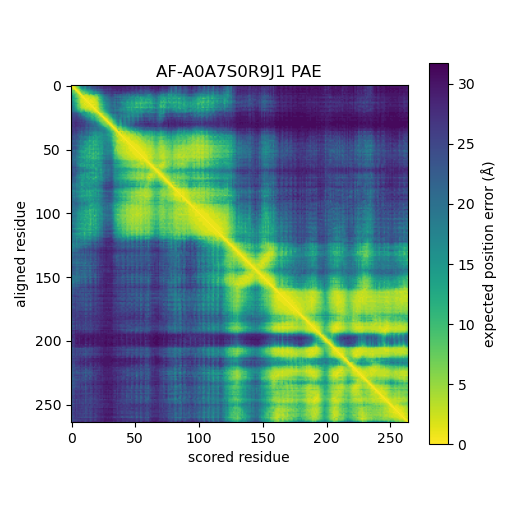58 ? -24.720 -1.305 11.070 1.00 80.38 258 ALA A N 1
ATOM 1993 C CA . ALA A 1 258 ? -23.294 -1.437 11.382 1.00 80.38 258 ALA A CA 1
ATOM 1994 C C . ALA A 1 258 ? -22.940 -2.824 11.941 1.00 80.38 258 ALA A C 1
ATOM 1996 O O . ALA A 1 258 ? -21.979 -3.439 11.490 1.00 80.38 258 ALA A O 1
ATOM 1997 N N . GLU A 1 259 ? -23.736 -3.349 12.869 1.00 83.56 259 GLU A N 1
ATOM 1998 C CA . GLU A 1 259 ? -23.563 -4.692 13.426 1.00 83.56 259 GLU A CA 1
ATOM 1999 C C . GLU A 1 259 ? -23.714 -5.772 12.347 1.00 83.56 259 GLU A C 1
ATOM 2001 O O . GLU A 1 259 ? -22.883 -6.674 12.252 1.00 83.56 259 GLU A O 1
ATOM 2006 N N . ALA A 1 260 ? -24.720 -5.649 11.477 1.00 82.12 260 ALA A N 1
ATOM 2007 C CA . ALA A 1 260 ? -24.923 -6.563 10.357 1.00 82.12 260 ALA A CA 1
ATOM 2008 C C . ALA A 1 260 ? -23.742 -6.554 9.374 1.00 82.12 260 ALA A C 1
ATOM 2010 O O . ALA A 1 260 ? -23.352 -7.607 8.883 1.00 82.12 260 ALA A O 1
ATOM 2011 N N . ALA A 1 261 ? -23.141 -5.390 9.118 1.00 79.12 261 ALA A N 1
ATOM 2012 C CA . ALA A 1 261 ? -21.978 -5.277 8.238 1.00 79.12 261 ALA A CA 1
ATOM 2013 C C . ALA A 1 261 ? -20.689 -5.878 8.835 1.00 79.12 261 ALA A C 1
ATOM 2015 O O . ALA A 1 261 ? -19.767 -6.199 8.086 1.00 79.12 261 ALA A O 1
ATOM 2016 N N . TRP A 1 262 ? -20.617 -6.021 10.162 1.00 79.25 262 TRP A N 1
ATOM 2017 C CA . TRP A 1 262 ? -19.470 -6.585 10.885 1.00 79.25 262 TRP A CA 1
ATOM 2018 C C . TRP A 1 262 ? -19.626 -8.064 11.257 1.00 79.25 262 TRP A C 1
ATOM 2020 O O . TRP A 1 262 ? -18.689 -8.659 11.791 1.00 79.25 262 TRP A O 1
ATOM 2030 N N . ARG A 1 263 ? -20.783 -8.668 10.971 1.00 75.94 263 ARG A N 1
ATOM 2031 C CA . ARG A 1 263 ? -21.005 -10.111 11.090 1.00 75.94 263 ARG A CA 1
ATOM 2032 C C . ARG A 1 263 ? -20.629 -10.791 9.773 1.00 75.94 263 ARG A C 1
ATOM 2034 O O . ARG A 1 263 ? -21.390 -10.722 8.811 1.00 75.94 263 ARG A O 1
ATOM 2041 N N . PHE A 1 264 ? -19.454 -11.417 9.742 1.00 65.50 264 PHE A N 1
ATOM 2042 C CA . PHE A 1 264 ? -18.961 -12.248 8.638 1.00 65.50 264 PHE A CA 1
ATOM 2043 C C . PHE A 1 264 ? -18.826 -13.711 9.056 1.00 65.50 264 PHE A C 1
ATOM 2045 O O . PHE A 1 264 ? -18.577 -13.962 10.257 1.00 65.50 264 PHE A O 1
#

Mean predicted aligned error: 17.54 Å

InterPro domains:
  IPR026741 Protein strawberry notch [PTHR12706] (42-262)
  IPR026937 Strawberry notch, helicase C domain [PF13871] (42-126)

Radius of gyration: 28.08 Å; Cα contacts (8 Å, |Δi|>4): 276; chains: 1; bounding box: 67×48×84 Å

Secondary structure (DSSP, 8-state):
--------HHHHHHHHHHHHHTT---------S---HHHHHHHHHHHHHHHHHHHHHHTTSEEE-TTT--EEEPTT--THHHHHHHHHHTTS-HHHHHHHHHHHHHHHHHHHHHHHHTT------PPP-SEEEEEEEEEEEE-TTT-PEEEEEEEEEE----HHHHHHHHHHHHHHHHHTTPPPPTT-EEEEES-SS-GGG------EEEEE-S---TTS--EEEEEBTTBTT--EEEHHHHHHHEEE--SHHHHHHHHHHH--

pLDDT: mean 72.29, std 14.05, range [27.7, 89.69]

Organism: NCBI:txid1034604

Foldseek 3Di:
DDDDDDDPPVVVQVVVQVLLVVLPDDDDDDDDDDQDPVNVVVVVSNVLSVLVLVLCVVLVQWDQDPVPSRIHGDPPDDPVVVVSSLVSLVVDDPVSSVSVVVVVVVVVVVVQVVCVVVVVDDPDDDDADADKDFPDKDFPDADPPPRDTDIDTDIDGQQFDAPVRLVVQLVVLQVLCVVVVHPRDPLFAKKFFPDPDDDPPDDPGAIWGWGWDNDDDPPDQTWIAIDARRHRRHDIDGSVVQVVTIDHQPDPVSVVRNNVRNPD

Sequence (264 aa):
GFCGQNFSFPQLQAELGRMIGLGQHRDGARAGGQVSAGELEEARRVVFFDRMQRVLEAVGCAVRDDSTGALGLRKGWKQTDVESFLNRLLGLCIEEQRLLFDFFCSTMDKLIDNAKAEGSYDGGIQGVTGRTKVVSQRAIYRDPQSGAEAFHVKLAVDKGMTYEEAVEALAAAAQRDRDAGKPADTFAGFYVPRTKKGHCGSHHDWPILITPMPKQAAHEVKHYRLQRPWNATGDKLVADEVTKSHRPATSARDRADAEAAWRF